Protein AF-0000000073198287 (afdb_homodimer)

Foldseek 3Di:
DDPPPPVPVPVPAQDWDDDPQETEGEDEDEPCCQACWDWDWDDAPVGIDIDTHDHNHDAQDKDKAAQRTHADPPDPTGHIYIYGYGYDDDPDDDPVRVVVVLVVCVVDDDDPDDDPPNPPPPPDDDDDDDDD/DPPPPPPPVPPDAQDWDDDPQETETEDEDEPCCQACWDWDWHDAPVGIDIDTHDHNHDAQDKDKAAQRTHADPPDPTGHIYIYGYGYDDDPDDDPVRVVVVLV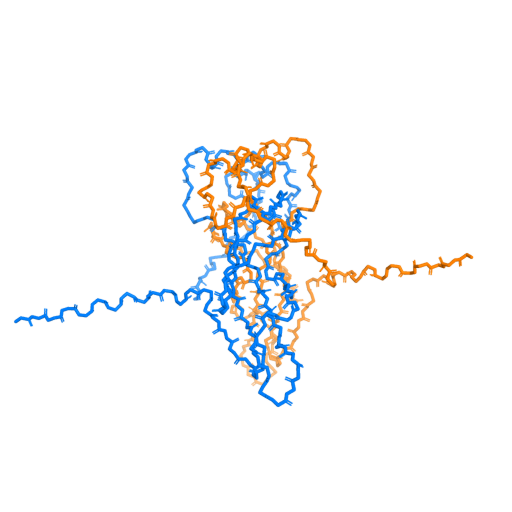VCVVDDDDPDDDPPNPPPPPDDDDDDDDD

Sequence (264 aa):
MTVVFITFKVAPSHRFRRERYDIYCDVEISVAQAILGGTVKVPGIEQDTYIQIPPGTDSHTRMRLTGKGIKKLDYAGHGDQYINIKVQVPKRLNEKQKALMLAWAELEPTLNGTVNEVKATVDGLFFSIVLLMTVVFITFKVAPSHRFRRERYDIYCDVEISVAQAILGGTVKVPGIEQDTYIQIPPGTDSHTRMRLTGKGIKKLDYAGHGDQYINIKVQVPKRLNEKQKALMLAWAELEPTLNGTVNEVKATVDGLFFSIVLL

Solvent-accessible surface area (backbone atoms only — not comparable to full-atom values): 15062 Å² total; per-residue (Å²): 136,80,81,77,76,74,74,70,78,63,72,81,67,53,55,77,41,78,54,91,37,28,30,32,32,45,43,66,38,37,59,43,28,25,44,56,3,26,34,32,60,39,85,47,88,88,52,72,42,47,38,53,39,56,52,26,43,44,54,64,40,74,46,74,41,81,55,54,27,38,73,46,88,90,45,93,55,42,20,32,24,38,36,34,33,35,46,48,47,58,72,76,71,54,73,68,54,45,52,48,43,54,56,47,43,73,70,39,79,75,52,59,60,35,37,51,95,44,83,53,82,67,86,69,74,80,42,85,63,74,82,125,135,81,78,75,77,74,76,69,79,69,77,77,72,68,52,72,44,78,55,93,38,29,32,33,34,52,41,65,39,36,59,42,28,24,44,56,3,27,34,33,60,38,84,46,90,89,52,71,42,47,38,54,40,57,53,27,43,45,55,65,40,73,45,70,41,84,55,54,28,38,74,45,87,90,48,92,53,41,21,32,25,38,36,34,33,35,45,47,46,59,72,76,72,54,73,68,54,46,52,48,42,52,56,47,43,73,70,40,78,74,54,58,59,37,36,52,96,45,84,54,82,67,85,68,75,80,42,85,64,77,84,128

Nearest PDB structures (foldseek):
  4j80-assembly2_D  TM=8.885E-01  e=4.915E-11  Thermus thermophilus HB8
  6jzb-assembly1_A  TM=9.173E-01  e=3.110E-10  Streptococcus pneumoniae
  3i38-assembly7_G  TM=9.225E-01  e=3.716E-09  Klebsiella pneumoniae subsp. pneumoniae MGH 78578
  3lz8-assembly1_A  TM=8.690E-01  e=1.082E-07  Klebsiella pneumoniae subsp. pneumoniae MGH 78578
  2q2g-assembly1_B  TM=7.486E-01  e=8.828E-07  Cryptosporidium parvum Iowa II

InterPro domains:
  IPR002939 Chaperone DnaJ, C-terminal [PF01556] (4-90)
  IPR008971 HSP40/DnaJ peptide-binding [SSF49493] (15-101)
  IPR051938 Apoptosis and cytoskeleton modulation protein [PTHR44145] (4-122)

Radius of gyration: 21.37 Å; Cα contacts (8 Å, |Δi|>4): 540; chains: 2; bounding box: 47×56×69 Å

Secondary structure (DSSP, 8-state):
-------------S--EEETTEEEEEEEEEHHHHHH-EEEEE--SSS-EEEEEPTTPPTTEEEEETT-SPBPSSSS-B--EEEEEEEEPPS---HHHHHHHHHHHHHS---SSEETTS--------B-----/-------------S-PEEETTEEEEEEEEEHHHHHH-EEEEE--SSS-EEEEEPTTPPTTEEEEETT-SPBPSSSS-B--EEEEEEEEPPS---HHHHHHHHHHHHHS---SEEETTS-----S--------

Structure (mmCIF, N/CA/C/O backbone):
data_AF-0000000073198287-model_v1
#
loop_
_entity.id
_entity.type
_entity.pdbx_description
1 polymer 'DnaJ homolog dnj-10 (inferred by orthology to a C. elegans protein)'
#
loop_
_atom_site.group_PDB
_atom_site.id
_atom_site.type_symbol
_atom_site.label_atom_id
_atom_site.label_alt_id
_atom_site.label_comp_id
_atom_site.label_asym_id
_atom_site.label_entity_id
_atom_site.label_seq_id
_atom_site.pdbx_PDB_ins_code
_atom_site.Cartn_x
_atom_site.Cartn_y
_atom_site.Cartn_z
_atom_site.occupancy
_atom_site.B_iso_or_equiv
_atom_site.auth_seq_id
_atom_site.auth_comp_id
_atom_site.auth_asym_id
_atom_site.auth_atom_id
_atom_site.pdbx_PDB_model_num
ATOM 1 N N . MET A 1 1 ? 12.492 -26.953 35.875 1 24.22 1 MET A N 1
ATOM 2 C CA . MET A 1 1 ? 12.555 -27.078 34.406 1 24.22 1 MET A CA 1
ATOM 3 C C . MET A 1 1 ? 11.602 -26.109 33.75 1 24.22 1 MET A C 1
ATOM 5 O O . MET A 1 1 ? 10.383 -26.281 33.812 1 24.22 1 MET A O 1
ATOM 9 N N . THR A 1 2 ? 11.789 -24.859 33.719 1 24.75 2 THR A N 1
ATOM 10 C CA . THR A 1 2 ? 10.93 -23.734 33.406 1 24.75 2 THR A CA 1
ATOM 11 C C . THR A 1 2 ? 10.742 -23.594 31.906 1 24.75 2 THR A C 1
ATOM 13 O O . THR A 1 2 ? 11.727 -23.547 31.156 1 24.75 2 THR A O 1
ATOM 16 N N . VAL A 1 3 ? 9.711 -24.344 31.406 1 27.31 3 VAL A N 1
ATOM 17 C CA . VAL A 1 3 ? 9.477 -24.312 29.969 1 27.31 3 VAL A CA 1
ATOM 18 C C . VAL A 1 3 ? 9.078 -22.891 29.547 1 27.31 3 VAL A C 1
ATOM 20 O O . VAL A 1 3 ? 8.172 -22.297 30.141 1 27.31 3 VAL A O 1
ATOM 23 N N . VAL A 1 4 ? 10.016 -22.062 29.25 1 26.48 4 VAL A N 1
ATOM 24 C CA . VAL A 1 4 ? 9.773 -20.703 28.781 1 26.48 4 VAL A CA 1
ATOM 25 C C . VAL A 1 4 ? 9.055 -20.734 27.438 1 26.48 4 VAL A C 1
ATOM 27 O O . VAL A 1 4 ? 9.539 -21.359 26.484 1 26.48 4 VAL A O 1
ATOM 30 N N . PHE A 1 5 ? 7.734 -20.703 27.422 1 26.98 5 PHE A N 1
ATOM 31 C CA . PHE A 1 5 ? 6.93 -20.703 26.203 1 26.98 5 PHE A CA 1
ATOM 32 C C . PHE A 1 5 ? 7.125 -19.391 25.438 1 26.98 5 PHE A C 1
ATOM 34 O O . PHE A 1 5 ? 7.066 -18.312 26.016 1 26.98 5 PHE A O 1
ATOM 41 N N . ILE A 1 6 ? 8.141 -19.25 24.734 1 25.78 6 ILE A N 1
ATOM 42 C CA . ILE A 1 6 ? 8.359 -18.047 23.953 1 25.78 6 ILE A CA 1
ATOM 43 C C . ILE A 1 6 ? 7.305 -17.922 22.859 1 25.78 6 ILE A C 1
ATOM 45 O O . ILE A 1 6 ? 7.113 -18.859 22.078 1 25.78 6 ILE A O 1
ATOM 49 N N . THR A 1 7 ? 6.164 -17.469 23.219 1 28.91 7 THR A N 1
ATOM 50 C CA . THR A 1 7 ? 5.098 -17.328 22.234 1 28.91 7 THR A CA 1
ATOM 51 C C . THR A 1 7 ? 5.516 -16.406 21.094 1 28.91 7 THR A C 1
ATOM 53 O O . THR A 1 7 ? 5.906 -15.258 21.344 1 28.91 7 THR A O 1
ATOM 56 N N . PHE A 1 8 ? 6.363 -16.828 20.25 1 27.7 8 PHE A N 1
ATOM 57 C CA . PHE A 1 8 ? 6.66 -15.93 19.141 1 27.7 8 PHE A CA 1
ATOM 58 C C . PHE A 1 8 ? 5.387 -15.523 18.422 1 27.7 8 PHE A C 1
ATOM 60 O O . PHE A 1 8 ? 4.5 -16.344 18.188 1 27.7 8 PHE A O 1
ATOM 67 N N . LYS A 1 9 ? 4.734 -14.484 18.891 1 33.56 9 LYS A N 1
ATOM 68 C CA . LYS A 1 9 ? 3.635 -13.984 18.062 1 33.56 9 LYS A CA 1
ATOM 69 C C . LYS A 1 9 ? 3.996 -14 16.594 1 33.56 9 LYS A C 1
ATOM 71 O O . LYS A 1 9 ? 4.914 -13.297 16.156 1 33.56 9 LYS A O 1
ATOM 76 N N . VAL A 1 10 ? 4.238 -15.125 16.109 1 32.47 10 VAL A N 1
ATOM 77 C CA . VAL A 1 10 ? 4.363 -15.273 14.664 1 32.47 10 VAL A CA 1
ATOM 78 C C . VAL A 1 10 ? 3.318 -14.406 13.961 1 32.47 10 VAL A C 1
ATOM 80 O O . VAL A 1 10 ? 2.16 -14.352 14.383 1 32.47 10 VAL A O 1
ATOM 83 N N . ALA A 1 11 ? 3.641 -13.203 13.57 1 36.41 11 ALA A N 1
ATOM 84 C CA . ALA A 1 11 ? 2.729 -12.461 12.703 1 36.41 11 ALA A CA 1
ATOM 85 C C . ALA A 1 11 ? 1.888 -13.406 11.852 1 36.41 11 ALA A C 1
ATOM 87 O O . ALA A 1 11 ? 2.416 -14.344 11.242 1 36.41 11 ALA A O 1
ATOM 88 N N . PRO A 1 12 ? 0.744 -13.773 12.117 1 38.62 12 PRO A N 1
ATOM 89 C CA . PRO A 1 12 ? -0.067 -14.633 11.258 1 38.62 12 PRO A CA 1
ATOM 90 C C . PRO A 1 12 ? 0.207 -14.414 9.766 1 38.62 12 PRO A C 1
ATOM 92 O O . PRO A 1 12 ? 0.229 -13.266 9.305 1 38.62 12 PRO A O 1
ATOM 95 N N . SER A 1 13 ? 1.104 -15.008 9 1 44.09 13 SER A N 1
ATOM 96 C CA . SER A 1 13 ? 1.309 -15.219 7.57 1 44.09 13 SER A CA 1
ATOM 97 C C . SER A 1 13 ? 0.048 -14.898 6.777 1 44.09 13 SER A C 1
ATOM 99 O O . SER A 1 13 ? -1.031 -14.742 7.352 1 44.09 13 SER A O 1
ATOM 101 N N . HIS A 1 14 ? 0.05 -14.812 5.41 1 51.06 14 HIS A N 1
ATOM 102 C CA . HIS A 1 14 ? -0.958 -14.695 4.363 1 51.06 14 HIS A CA 1
ATOM 103 C C . HIS A 1 14 ? -2.078 -15.711 4.562 1 51.06 14 HIS A C 1
ATOM 105 O O . HIS A 1 14 ? -2.164 -16.703 3.83 1 51.06 14 HIS A O 1
ATOM 111 N N . ARG A 1 15 ? -2.559 -16.188 5.684 1 60.94 15 ARG A N 1
ATOM 112 C CA . ARG A 1 15 ? -3.252 -17.438 5.953 1 60.94 15 ARG A CA 1
ATOM 113 C C . ARG A 1 15 ? -4.586 -17.5 5.215 1 60.94 15 ARG A C 1
ATOM 115 O O . ARG A 1 15 ? -5.105 -16.469 4.777 1 60.94 15 ARG A O 1
ATOM 122 N N . PHE A 1 16 ? -4.988 -18.5 4.684 1 79.88 16 PHE A N 1
ATOM 123 C CA . PHE A 1 16 ? -6.234 -18.719 3.951 1 79.88 16 PHE A CA 1
ATOM 124 C C . PHE A 1 16 ? -7.438 -18.438 4.844 1 79.88 16 PHE A C 1
ATOM 126 O O . PHE A 1 16 ? -7.449 -18.812 6.016 1 79.88 16 PHE A O 1
ATOM 133 N N . ARG A 1 17 ? -8.172 -17.453 4.484 1 88.44 17 ARG A N 1
ATOM 134 C CA . ARG A 1 17 ? -9.508 -17.312 5.047 1 88.44 17 ARG A CA 1
ATOM 135 C C . ARG A 1 17 ? -10.562 -17.922 4.125 1 88.44 17 ARG A C 1
ATOM 137 O O . ARG A 1 17 ? -10.633 -17.562 2.945 1 88.44 17 ARG A O 1
ATOM 144 N N . ARG A 1 18 ? -11.344 -18.891 4.777 1 87.38 18 ARG A N 1
ATOM 145 C CA . ARG A 1 18 ? -12.344 -19.578 3.961 1 87.38 18 ARG A CA 1
ATOM 146 C C . ARG A 1 18 ? -13.727 -18.969 4.18 1 87.38 18 ARG A C 1
ATOM 148 O O . ARG A 1 18 ? -14.148 -18.766 5.32 1 87.38 18 ARG A O 1
ATOM 155 N N . GLU A 1 19 ? -14.32 -18.609 3.145 1 91.5 19 GLU A N 1
ATOM 156 C CA . GLU A 1 19 ? -15.734 -18.234 3.125 1 91.5 19 GLU A CA 1
ATOM 157 C C . GLU A 1 19 ? -16.516 -19.078 2.137 1 91.5 19 GLU A C 1
ATOM 159 O O . GLU A 1 19 ? -16.531 -18.797 0.937 1 91.5 19 GLU A O 1
ATOM 164 N N . ARG A 1 20 ? -17.328 -20.031 2.668 1 90.31 20 ARG A N 1
ATOM 165 C CA . ARG A 1 20 ? -18.016 -21.016 1.829 1 90.31 20 ARG A CA 1
ATOM 166 C C . ARG A 1 20 ? -17.031 -21.766 0.946 1 90.31 20 ARG A C 1
ATOM 168 O O . ARG A 1 20 ? -16.172 -22.5 1.449 1 90.31 20 ARG A O 1
ATOM 175 N N . TYR A 1 21 ? -17.156 -21.469 -0.354 1 89.5 21 TYR A N 1
ATOM 176 C CA . TYR A 1 21 ? -16.281 -22.188 -1.275 1 89.5 21 TYR A CA 1
ATOM 177 C C . TYR A 1 21 ? -15.141 -21.312 -1.745 1 89.5 21 TYR A C 1
ATOM 179 O O . TYR A 1 21 ? -14.25 -21.766 -2.469 1 89.5 21 TYR A O 1
ATOM 187 N N . ASP A 1 22 ? -15.109 -20.062 -1.253 1 91.38 22 ASP A N 1
ATOM 188 C CA . ASP A 1 22 ? -14.062 -19.125 -1.651 1 91.38 22 ASP A CA 1
ATOM 189 C C . ASP A 1 22 ? -12.969 -19.031 -0.584 1 91.38 22 ASP A C 1
ATOM 191 O O . ASP A 1 22 ? -13.234 -19.25 0.598 1 91.38 22 ASP A O 1
ATOM 195 N N . ILE A 1 23 ? -11.781 -18.797 -1.077 1 91.25 23 ILE A N 1
ATOM 196 C CA . ILE A 1 23 ? -10.664 -18.625 -0.153 1 91.25 23 ILE A CA 1
ATOM 197 C C . ILE A 1 23 ? -10.023 -17.25 -0.368 1 91.25 23 ILE A C 1
ATOM 199 O O . ILE A 1 23 ? -9.938 -16.766 -1.501 1 91.25 23 ILE A O 1
ATOM 203 N N . TYR A 1 24 ? -9.648 -16.656 0.749 1 92.19 24 TYR A N 1
ATOM 204 C CA . TYR A 1 24 ? -8.992 -15.359 0.758 1 92.19 24 TYR A CA 1
ATOM 205 C C . TYR A 1 24 ? -7.586 -15.461 1.346 1 92.19 24 TYR A C 1
ATOM 207 O O . TYR A 1 24 ? -7.367 -16.172 2.33 1 92.19 24 TYR A O 1
ATOM 215 N N . CYS A 1 25 ? -6.641 -14.805 0.715 1 90.88 25 CYS A N 1
ATOM 216 C CA . CYS A 1 25 ? -5.277 -14.805 1.238 1 90.88 25 CYS A CA 1
ATOM 217 C C . CYS A 1 25 ? -4.586 -13.477 0.971 1 90.88 25 CYS A C 1
ATOM 219 O O . CYS A 1 25 ? -4.965 -12.75 0.052 1 90.88 25 CYS A O 1
ATOM 221 N N . ASP A 1 26 ? -3.637 -13.18 1.821 1 90.69 26 ASP A N 1
ATOM 222 C CA . ASP A 1 26 ? -2.771 -12.023 1.641 1 90.69 26 ASP A CA 1
ATOM 223 C C . ASP A 1 26 ? -1.394 -12.438 1.128 1 90.69 26 ASP A C 1
ATOM 225 O O . ASP A 1 26 ? -0.801 -13.391 1.63 1 90.69 26 ASP A O 1
ATOM 229 N N . VAL A 1 27 ? -1.008 -11.766 0.102 1 89 27 VAL A N 1
ATOM 230 C CA . VAL A 1 27 ? 0.311 -12.047 -0.459 1 89 27 VAL A CA 1
ATOM 231 C C . VAL A 1 2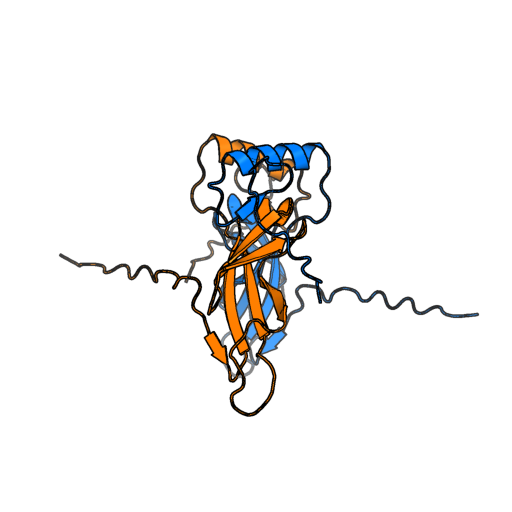7 ? 1.15 -10.766 -0.459 1 89 27 VAL A C 1
ATOM 233 O O . VAL A 1 27 ? 0.681 -9.711 -0.878 1 89 27 VAL A O 1
ATOM 236 N N . GLU A 1 28 ? 2.369 -10.93 -0.066 1 90.62 28 GLU A N 1
ATOM 237 C CA . GLU A 1 28 ? 3.254 -9.766 0.004 1 90.62 28 GLU A CA 1
ATOM 238 C C . GLU A 1 28 ? 4.18 -9.703 -1.207 1 90.62 28 GLU A C 1
ATOM 240 O O . GLU A 1 28 ? 4.688 -10.734 -1.661 1 90.62 28 GLU A O 1
ATOM 245 N N . ILE A 1 29 ? 4.316 -8.547 -1.673 1 89.5 29 ILE A N 1
ATOM 246 C CA . ILE A 1 29 ? 5.277 -8.312 -2.748 1 89.5 29 ILE A CA 1
ATOM 247 C C . ILE A 1 29 ? 6.238 -7.195 -2.35 1 89.5 29 ILE A C 1
ATOM 249 O O . ILE A 1 29 ? 5.961 -6.43 -1.427 1 89.5 29 ILE A O 1
ATOM 253 N N . SER A 1 30 ? 7.383 -7.184 -3.076 1 90.12 30 SER A N 1
ATOM 254 C CA . SER A 1 30 ? 8.367 -6.137 -2.818 1 90.12 30 SER A CA 1
ATOM 255 C C . SER A 1 30 ? 8.008 -4.848 -3.549 1 90.12 30 SER A C 1
ATOM 257 O O . SER A 1 30 ? 7.152 -4.852 -4.438 1 90.12 30 SER A O 1
ATOM 259 N N . VAL A 1 31 ? 8.672 -3.725 -3.135 1 91.69 31 VAL A N 1
ATOM 260 C CA . VAL A 1 31 ? 8.477 -2.43 -3.775 1 91.69 31 VAL A CA 1
ATOM 261 C C . VAL A 1 31 ? 8.875 -2.512 -5.246 1 91.69 31 VAL A C 1
ATOM 263 O O . VAL A 1 31 ? 8.18 -1.981 -6.117 1 91.69 31 VAL A O 1
ATOM 266 N N . ALA A 1 32 ? 9.898 -3.225 -5.484 1 89.88 32 ALA A N 1
ATOM 267 C CA . ALA A 1 32 ? 10.367 -3.367 -6.859 1 89.88 32 ALA A CA 1
ATOM 268 C C . ALA A 1 32 ? 9.344 -4.105 -7.719 1 89.88 32 ALA A C 1
ATOM 270 O O . ALA A 1 32 ? 9.086 -3.715 -8.859 1 89.88 32 ALA A O 1
ATOM 271 N N . GLN A 1 33 ? 8.797 -5.191 -7.164 1 88.81 33 GLN A N 1
ATOM 272 C CA . GLN A 1 33 ? 7.789 -5.957 -7.887 1 88.81 33 GLN A CA 1
ATOM 273 C C . GLN A 1 33 ? 6.562 -5.102 -8.195 1 88.81 33 GLN A C 1
ATOM 275 O O . GLN A 1 33 ? 5.988 -5.199 -9.281 1 88.81 33 GLN A O 1
ATOM 280 N N . ALA A 1 34 ? 6.195 -4.262 -7.254 1 92.88 34 ALA A N 1
ATOM 281 C CA . ALA A 1 34 ? 5.027 -3.404 -7.426 1 92.88 34 ALA A CA 1
ATOM 282 C C . ALA A 1 34 ? 5.254 -2.387 -8.539 1 92.88 34 ALA A C 1
ATOM 284 O O . ALA A 1 34 ? 4.352 -2.123 -9.344 1 92.88 34 ALA A O 1
ATOM 285 N N . ILE A 1 35 ? 6.441 -1.851 -8.609 1 91.12 35 ILE A N 1
ATOM 286 C CA . ILE A 1 35 ? 6.738 -0.756 -9.523 1 91.12 35 ILE A CA 1
ATOM 287 C C . ILE A 1 35 ? 7.059 -1.315 -10.906 1 91.12 35 ILE A C 1
ATOM 289 O O . ILE A 1 35 ? 6.527 -0.838 -11.914 1 91.12 35 ILE A O 1
ATOM 293 N N . LEU A 1 36 ? 7.863 -2.34 -10.945 1 89.38 36 LEU A N 1
ATOM 294 C CA . LEU A 1 36 ? 8.359 -2.857 -12.219 1 89.38 36 LEU A CA 1
ATOM 295 C C . LEU A 1 36 ? 7.488 -4.004 -12.719 1 89.38 36 LEU A C 1
ATOM 297 O O . LEU A 1 36 ? 7.539 -4.359 -13.898 1 89.38 36 LEU A O 1
ATOM 301 N N . GLY A 1 37 ? 6.762 -4.566 -11.781 1 88.88 37 GLY A N 1
ATOM 302 C CA . GLY A 1 37 ? 6.051 -5.789 -12.133 1 88.88 37 GLY A CA 1
ATOM 303 C C . GLY A 1 37 ? 6.887 -7.039 -11.945 1 88.88 37 GLY A C 1
ATOM 304 O O . GLY A 1 37 ? 8.055 -6.957 -11.562 1 88.88 37 GLY A O 1
ATOM 305 N N . GLY A 1 38 ? 6.148 -8.148 -12.141 1 87.5 38 GLY A N 1
ATOM 306 C CA . GLY A 1 38 ? 6.797 -9.438 -11.977 1 87.5 38 GLY A CA 1
ATOM 307 C C . GLY A 1 38 ? 5.824 -10.562 -11.688 1 87.5 38 GLY A C 1
ATOM 308 O O . GLY A 1 38 ? 4.699 -10.562 -12.188 1 87.5 38 GLY A O 1
ATOM 309 N N . THR A 1 39 ? 6.43 -11.516 -11.055 1 85.06 39 THR A N 1
ATOM 310 C CA . THR A 1 39 ? 5.59 -12.641 -10.656 1 85.06 39 THR A CA 1
ATOM 311 C C . THR A 1 39 ? 5.648 -12.844 -9.141 1 85.06 39 THR A C 1
ATOM 313 O O . THR A 1 39 ? 6.594 -12.398 -8.484 1 85.06 39 THR A O 1
ATOM 316 N N . VAL A 1 40 ? 4.559 -13.391 -8.664 1 85.75 40 VAL A N 1
ATOM 317 C CA . VAL A 1 40 ? 4.527 -13.703 -7.238 1 85.75 40 VAL A CA 1
ATOM 318 C C . VAL A 1 40 ? 3.9 -15.078 -7.023 1 85.75 40 VAL A C 1
ATOM 320 O O . VAL A 1 40 ? 2.977 -15.461 -7.742 1 85.75 40 VAL A O 1
ATOM 323 N N . LYS A 1 41 ? 4.48 -15.656 -6.094 1 84.31 41 LYS A N 1
ATOM 324 C CA . LYS A 1 41 ? 3.963 -16.969 -5.734 1 84.31 41 LYS A CA 1
ATOM 325 C C . LYS A 1 41 ? 2.809 -16.859 -4.742 1 84.31 41 LYS A C 1
ATOM 327 O O . LYS A 1 41 ? 2.957 -16.25 -3.678 1 84.31 41 LYS A O 1
ATOM 332 N N . VAL A 1 42 ? 1.692 -17.406 -5.09 1 84.75 42 VAL A N 1
ATOM 333 C CA . VAL A 1 42 ? 0.511 -17.391 -4.23 1 84.75 42 VAL A CA 1
ATOM 334 C C . VAL A 1 42 ? 0.214 -18.797 -3.717 1 84.75 42 VAL A C 1
ATOM 336 O O . VAL A 1 42 ? 0.009 -19.719 -4.508 1 84.75 42 VAL A O 1
ATOM 339 N N . PRO A 1 43 ? 0.149 -18.828 -2.432 1 84.56 43 PRO A N 1
ATOM 340 C CA . PRO A 1 43 ? -0.177 -20.141 -1.886 1 84.56 43 PRO A CA 1
ATOM 341 C C . PRO A 1 43 ? -1.637 -20.531 -2.109 1 84.56 43 PRO A C 1
ATOM 343 O O . PRO A 1 43 ? -2.529 -19.703 -1.968 1 84.56 43 PRO A O 1
ATOM 346 N N . GLY A 1 44 ? -1.781 -21.719 -2.627 1 82.94 44 GLY A N 1
ATOM 347 C CA . GLY A 1 44 ? -3.121 -22.25 -2.785 1 82.94 44 GLY A CA 1
ATOM 348 C C . GLY A 1 44 ? -3.375 -23.484 -1.927 1 82.94 44 GLY A C 1
ATOM 349 O O . GLY A 1 44 ? -2.502 -23.906 -1.167 1 82.94 44 GLY A O 1
ATOM 350 N N . ILE A 1 45 ? -4.625 -23.953 -1.902 1 78.44 45 ILE A N 1
ATOM 351 C CA . ILE A 1 45 ? -5.02 -25.109 -1.103 1 78.44 45 ILE A CA 1
ATOM 352 C C . ILE A 1 45 ? -4.27 -26.344 -1.581 1 78.44 45 ILE A C 1
ATOM 354 O O . ILE A 1 45 ? -3.721 -27.094 -0.771 1 78.44 45 ILE A O 1
ATOM 358 N N . GLU A 1 46 ? -4.262 -26.5 -2.879 1 76.94 46 GLU A N 1
ATOM 359 C CA . GLU A 1 46 ? -3.619 -27.688 -3.428 1 76.94 46 GLU A CA 1
ATOM 360 C C . GLU A 1 46 ? -2.176 -27.406 -3.828 1 76.94 46 GLU A C 1
ATOM 362 O O . GLU A 1 46 ? -1.275 -28.188 -3.527 1 76.94 46 GLU A O 1
ATOM 367 N N . GLN A 1 47 ? -1.962 -26.344 -4.559 1 80.62 47 GLN A N 1
ATOM 368 C CA . GLN A 1 47 ? -0.635 -26 -5.062 1 80.62 47 GLN A CA 1
ATOM 369 C C . GLN A 1 47 ? -0.446 -24.484 -5.129 1 80.62 47 GLN A C 1
ATOM 371 O O . GLN A 1 47 ? -1.421 -23.734 -5.188 1 80.62 47 GLN A O 1
ATOM 376 N N . ASP A 1 48 ? 0.791 -24.172 -5.047 1 81.5 48 ASP A N 1
ATOM 377 C CA . ASP A 1 48 ? 1.121 -22.766 -5.246 1 81.5 48 ASP A CA 1
ATOM 378 C C . ASP A 1 48 ? 0.899 -22.344 -6.699 1 81.5 48 ASP A C 1
ATOM 380 O O . ASP A 1 48 ? 1.015 -23.172 -7.609 1 81.5 48 ASP A O 1
ATOM 384 N N . THR A 1 49 ? 0.473 -21.234 -6.824 1 81.69 49 THR A N 1
ATOM 385 C CA . THR A 1 49 ? 0.27 -20.688 -8.164 1 81.69 49 THR A CA 1
ATOM 386 C C . THR A 1 49 ? 1.052 -19.391 -8.344 1 81.69 49 THR A C 1
ATOM 388 O O . THR A 1 49 ? 1.094 -18.547 -7.438 1 81.69 49 THR A O 1
ATOM 391 N N . TYR A 1 50 ? 1.703 -19.234 -9.516 1 81.5 50 TYR A N 1
ATOM 392 C CA . TYR A 1 50 ? 2.412 -18 -9.836 1 81.5 50 TYR A CA 1
ATOM 393 C C . TYR A 1 50 ? 1.534 -17.062 -10.656 1 81.5 50 TYR A C 1
ATOM 395 O O . TYR A 1 50 ? 0.964 -17.469 -11.672 1 81.5 50 TYR A O 1
ATOM 403 N N . ILE A 1 51 ? 1.431 -15.891 -10.109 1 83.31 51 ILE A N 1
ATOM 404 C CA . ILE A 1 51 ? 0.626 -14.93 -10.852 1 83.31 51 ILE A CA 1
ATOM 405 C C . ILE A 1 51 ? 1.497 -13.75 -11.281 1 83.31 51 ILE A C 1
ATOM 407 O O . ILE A 1 51 ? 2.506 -13.445 -10.641 1 83.31 51 ILE A O 1
ATOM 411 N N . GLN A 1 52 ? 1.022 -13.125 -12.359 1 86.38 52 GLN A N 1
ATOM 412 C CA . GLN A 1 52 ? 1.728 -11.953 -12.875 1 86.38 52 GLN A CA 1
ATOM 413 C C . GLN A 1 52 ? 1.225 -10.672 -12.227 1 86.38 52 GLN A C 1
ATOM 415 O O . GLN A 1 52 ? 0.016 -10.445 -12.133 1 86.38 52 GLN A O 1
ATOM 420 N N . ILE A 1 53 ? 2.197 -9.93 -11.789 1 86.5 53 ILE A N 1
ATOM 421 C CA . ILE A 1 53 ? 1.894 -8.625 -11.219 1 86.5 53 ILE A CA 1
ATOM 422 C C . ILE A 1 53 ? 2.213 -7.531 -12.242 1 86.5 53 ILE A C 1
ATOM 424 O 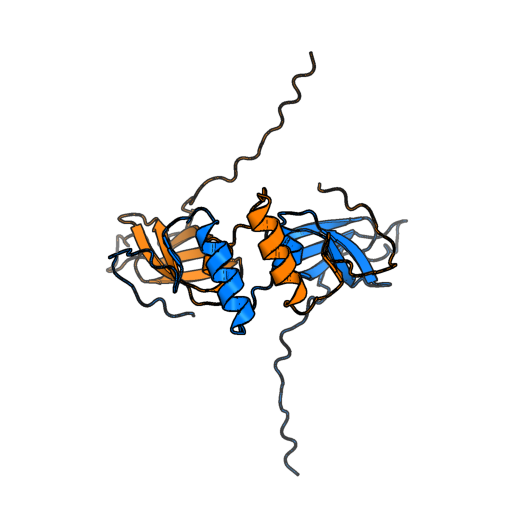O . ILE A 1 53 ? 3.363 -7.387 -12.664 1 86.5 53 ILE A O 1
ATOM 428 N N . PRO A 1 54 ? 1.224 -6.801 -12.617 1 89 54 PRO A N 1
ATOM 429 C CA . PRO A 1 54 ? 1.49 -5.691 -13.531 1 89 54 PRO A CA 1
ATOM 430 C C . PRO A 1 54 ? 2.305 -4.574 -12.883 1 89 54 PRO A C 1
ATOM 432 O O . PRO A 1 54 ? 2.209 -4.359 -11.672 1 89 54 PRO A O 1
ATOM 435 N N . PRO A 1 55 ? 3.102 -3.961 -13.75 1 89.75 55 PRO A N 1
ATOM 436 C CA . PRO A 1 55 ? 3.795 -2.789 -13.203 1 89.75 55 PRO A CA 1
ATOM 437 C C . PRO A 1 55 ? 2.834 -1.713 -12.711 1 89.75 55 PRO A C 1
ATOM 439 O O . PRO A 1 55 ? 1.779 -1.496 -13.312 1 89.75 55 PRO A O 1
ATOM 442 N N . GLY A 1 56 ? 3.178 -1.156 -11.602 1 91.62 56 GLY A N 1
ATOM 443 C CA . GLY A 1 56 ? 2.352 -0.092 -11.055 1 91.62 56 GLY A CA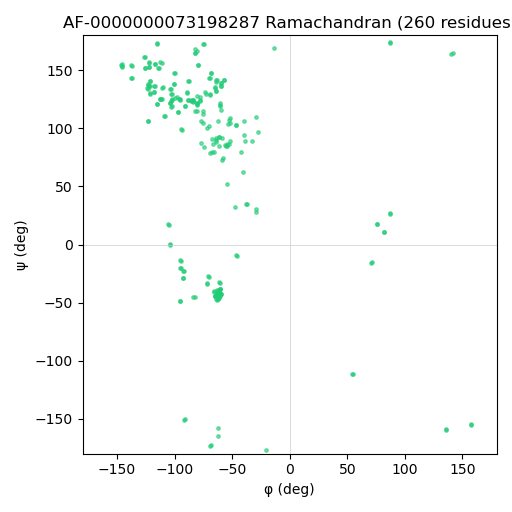 1
ATOM 444 C C . GLY A 1 56 ? 1.217 -0.603 -10.188 1 91.62 56 GLY A C 1
ATOM 445 O O . GLY A 1 56 ? 0.144 0.002 -10.141 1 91.62 56 GLY A O 1
ATOM 446 N N . THR A 1 57 ? 1.402 -1.738 -9.609 1 91 57 THR A N 1
ATOM 447 C CA . THR A 1 57 ? 0.385 -2.328 -8.75 1 91 57 THR A CA 1
ATOM 448 C C . THR A 1 57 ? 0.392 -1.665 -7.375 1 91 57 THR A C 1
ATOM 450 O O . THR A 1 57 ? 1.426 -1.626 -6.703 1 91 57 THR A O 1
ATOM 453 N N . ASP A 1 58 ? -0.743 -1.159 -6.992 1 91.94 58 ASP A N 1
ATOM 454 C CA . ASP A 1 58 ? -0.877 -0.539 -5.68 1 91.94 58 ASP A CA 1
ATOM 455 C C . ASP A 1 58 ? -1.058 -1.593 -4.59 1 91.94 58 ASP A C 1
ATOM 457 O O . ASP A 1 58 ? -1.479 -2.717 -4.867 1 91.94 58 ASP A O 1
ATOM 461 N N . SER A 1 59 ? -0.644 -1.154 -3.373 1 92.38 59 SER A N 1
ATOM 462 C CA . SER A 1 59 ? -0.889 -2.051 -2.248 1 92.38 59 SER A CA 1
ATOM 463 C C . SER A 1 59 ? -2.383 -2.26 -2.021 1 92.38 59 SER A C 1
ATOM 465 O O . SER A 1 59 ? -3.178 -1.335 -2.203 1 92.38 59 SER A O 1
ATOM 467 N N . HIS A 1 60 ? -2.771 -3.486 -1.678 1 91.38 60 HIS A N 1
ATOM 468 C CA . HIS A 1 60 ? -4.125 -3.916 -1.351 1 91.38 60 HIS A CA 1
ATOM 469 C C . HIS A 1 60 ? -4.98 -4.055 -2.607 1 91.38 60 HIS A C 1
ATOM 471 O O . HIS A 1 60 ? -6.207 -3.953 -2.545 1 91.38 60 HIS A O 1
ATOM 477 N N . THR A 1 61 ? -4.246 -4.133 -3.689 1 89 61 THR A N 1
ATOM 478 C CA . THR A 1 61 ? -4.93 -4.539 -4.91 1 89 61 THR A CA 1
ATOM 479 C C . THR A 1 61 ? -5.445 -5.973 -4.793 1 89 61 THR A C 1
ATOM 481 O O . THR A 1 61 ? -4.746 -6.848 -4.285 1 89 61 THR A O 1
ATOM 484 N N . ARG A 1 62 ? -6.656 -6.145 -5.215 1 90.31 62 ARG A N 1
ATOM 485 C CA . ARG A 1 62 ? -7.27 -7.465 -5.094 1 90.31 62 ARG A CA 1
ATOM 486 C C . ARG A 1 62 ? -7.285 -8.188 -6.438 1 90.31 62 ARG A C 1
ATOM 488 O O . ARG A 1 62 ? -7.602 -7.586 -7.465 1 90.31 62 ARG A O 1
ATOM 495 N N . MET A 1 63 ? -6.91 -9.375 -6.379 1 89.25 63 MET A N 1
ATOM 496 C CA . MET A 1 63 ? -6.914 -10.227 -7.562 1 89.25 63 MET A CA 1
ATOM 497 C C . MET A 1 63 ? -7.699 -11.516 -7.305 1 89.25 63 MET A C 1
ATOM 499 O O . MET A 1 63 ? -7.781 -11.977 -6.164 1 89.25 63 MET A O 1
ATOM 503 N N . ARG A 1 64 ? -8.227 -12.016 -8.344 1 90.06 64 ARG A N 1
ATOM 504 C CA . ARG A 1 64 ? -9.031 -13.219 -8.211 1 90.06 64 ARG A CA 1
ATOM 505 C C . ARG A 1 64 ? -8.508 -14.336 -9.102 1 90.06 64 ARG A C 1
ATOM 507 O O . ARG A 1 64 ? -8.203 -14.109 -10.281 1 90.06 64 ARG A O 1
ATOM 514 N N . LEU A 1 65 ? -8.406 -15.539 -8.531 1 86.56 65 LEU A N 1
ATOM 515 C CA . LEU A 1 65 ? -8.117 -16.766 -9.281 1 86.56 65 LEU A CA 1
ATOM 516 C C . LEU A 1 65 ? -9.352 -17.656 -9.352 1 86.56 65 LEU A C 1
ATOM 518 O O . LEU A 1 65 ? -9.734 -18.281 -8.359 1 86.56 65 LEU A O 1
ATOM 522 N N . THR A 1 66 ? -9.828 -17.703 -10.523 1 88.19 66 THR A N 1
ATOM 523 C CA . THR A 1 66 ? -11.078 -18.438 -10.734 1 88.19 66 THR A CA 1
ATOM 524 C C . THR A 1 66 ? -10.875 -19.938 -10.555 1 88.19 66 THR A C 1
ATOM 526 O O . THR A 1 66 ? -9.922 -20.5 -11.094 1 88.19 66 THR A O 1
ATOM 529 N N . GLY A 1 67 ? -11.664 -20.547 -9.781 1 85.5 67 GLY A N 1
ATOM 530 C CA . GLY A 1 67 ? -11.68 -22 -9.648 1 85.5 67 GLY A CA 1
ATOM 531 C C . GLY A 1 67 ? -10.609 -22.516 -8.719 1 85.5 67 GLY A C 1
ATOM 532 O O . GLY A 1 67 ? -10.359 -23.734 -8.672 1 85.5 67 GLY A O 1
ATOM 533 N N . LYS A 1 68 ? -9.992 -21.703 -8.039 1 86.31 68 LYS A N 1
ATOM 534 C CA . LYS A 1 68 ? -8.883 -22.125 -7.199 1 86.31 68 LYS A CA 1
ATOM 535 C C . LYS A 1 68 ? -9.289 -22.141 -5.727 1 86.31 68 LYS A C 1
ATOM 537 O O . LYS A 1 68 ? -8.43 -22.188 -4.844 1 86.31 68 LYS A O 1
ATOM 542 N N . GLY A 1 69 ? -10.547 -22.125 -5.543 1 87.31 69 GLY A N 1
ATOM 543 C CA . GLY A 1 69 ? -11.094 -22.266 -4.203 1 87.31 69 GLY A CA 1
ATOM 544 C C . GLY A 1 69 ? -11.398 -23.703 -3.83 1 87.31 69 GLY A C 1
ATOM 545 O O . GLY A 1 69 ? -10.688 -24.625 -4.25 1 87.31 69 GLY A O 1
ATOM 546 N N . ILE A 1 70 ? -12.375 -23.906 -2.975 1 88.06 70 ILE A N 1
ATOM 547 C CA . ILE A 1 70 ? -12.727 -25.203 -2.426 1 88.06 70 ILE A CA 1
ATOM 548 C C . ILE A 1 70 ? -13.719 -25.906 -3.352 1 88.06 70 ILE A C 1
ATOM 550 O O . ILE A 1 70 ? -14.641 -25.281 -3.875 1 88.06 70 ILE A O 1
ATOM 554 N N . LYS A 1 71 ? -13.469 -27.188 -3.451 1 86.75 71 LYS A N 1
ATOM 555 C CA . LYS A 1 71 ? -14.375 -28 -4.262 1 86.75 71 LYS A CA 1
ATOM 556 C C . LYS A 1 71 ? -15.781 -28.031 -3.662 1 86.75 71 LYS A C 1
ATOM 558 O O . LYS A 1 71 ? -15.945 -28.188 -2.451 1 86.75 71 LYS A O 1
ATOM 563 N N . LYS A 1 72 ? -16.703 -27.766 -4.641 1 84.12 72 LYS A N 1
ATOM 564 C CA . LYS A 1 72 ? -18.109 -27.828 -4.203 1 84.12 72 LYS A CA 1
ATOM 565 C C . LYS A 1 72 ? -18.578 -29.266 -4.105 1 84.12 72 LYS A C 1
ATOM 567 O O . LYS A 1 72 ? -18.219 -30.109 -4.93 1 84.12 72 LYS A O 1
ATOM 572 N N . LEU A 1 73 ? -19.109 -29.672 -3.031 1 77.62 73 LEU A N 1
ATOM 573 C CA . LEU A 1 73 ? -19.562 -31.047 -2.795 1 77.62 73 LEU A CA 1
ATOM 574 C C . LEU A 1 73 ? -20.688 -31.422 -3.75 1 77.62 73 LEU A C 1
ATOM 576 O O . LEU A 1 73 ? -20.672 -32.5 -4.328 1 77.62 73 LEU A O 1
ATOM 580 N N . ASP A 1 74 ? -21.672 -30.531 -3.867 1 75.88 74 ASP A N 1
ATOM 581 C CA . ASP A 1 74 ? -22.906 -30.953 -4.543 1 75.88 74 ASP A CA 1
ATOM 582 C C . ASP A 1 74 ? -22.875 -30.562 -6.02 1 75.88 74 ASP A C 1
ATOM 584 O O . ASP A 1 74 ? -23.797 -30.891 -6.773 1 75.88 74 ASP A O 1
ATOM 588 N N . TYR A 1 75 ? -22.031 -29.781 -6.395 1 69 75 TYR A N 1
ATOM 589 C CA . TYR A 1 75 ? -22.016 -29.328 -7.781 1 69 75 TYR A CA 1
ATOM 590 C C . TYR A 1 75 ? -20.594 -29.297 -8.328 1 69 75 TYR A C 1
ATOM 592 O O . TYR A 1 75 ? -19.641 -29.406 -7.57 1 69 75 TYR A O 1
ATOM 600 N N . ALA A 1 76 ? -20.594 -29.438 -9.664 1 77.88 76 ALA A N 1
ATOM 601 C CA . ALA A 1 76 ? -19.328 -29.328 -10.391 1 77.88 76 ALA A CA 1
ATOM 602 C C . ALA A 1 76 ? -18.719 -27.953 -10.188 1 77.88 76 ALA A C 1
ATOM 604 O O . ALA A 1 76 ? -19.422 -26.938 -10.195 1 77.88 76 ALA A O 1
ATOM 605 N N . GLY A 1 77 ? -17.594 -27.938 -9.664 1 81.88 77 GLY A N 1
ATOM 606 C CA . GLY A 1 77 ? -16.891 -26.672 -9.703 1 81.88 77 GLY A CA 1
ATOM 607 C C . GLY A 1 77 ? -16.141 -26.359 -8.422 1 81.88 77 GLY A C 1
ATOM 608 O O . GLY A 1 77 ? -16.203 -27.125 -7.457 1 81.88 77 GLY A O 1
ATOM 609 N N . HIS A 1 78 ? -15.359 -25.547 -8.453 1 87.44 78 HIS A N 1
ATOM 610 C CA . HIS A 1 78 ? -14.578 -25.016 -7.336 1 87.44 78 HIS A CA 1
ATOM 611 C C . HIS A 1 78 ? -14.945 -23.562 -7.043 1 87.44 78 HIS A C 1
ATOM 613 O O . HIS A 1 78 ? -15.5 -22.875 -7.898 1 87.44 78 HIS A O 1
ATOM 619 N N . GLY A 1 79 ? -14.789 -23.125 -5.762 1 89.75 79 GLY A N 1
ATOM 620 C CA . GLY A 1 79 ? -14.82 -21.688 -5.5 1 89.75 79 GLY A CA 1
ATOM 621 C C . GLY A 1 79 ? -13.617 -20.953 -6.059 1 89.75 79 GLY A C 1
ATOM 622 O O . GLY A 1 79 ? -12.844 -21.516 -6.836 1 89.75 79 GLY A O 1
ATOM 623 N N . ASP A 1 80 ? -13.555 -19.672 -5.703 1 91.06 80 ASP A N 1
ATOM 624 C CA . ASP A 1 80 ? -12.461 -18.844 -6.207 1 91.06 80 ASP A CA 1
ATOM 625 C C . ASP A 1 80 ? -11.5 -18.453 -5.082 1 91.06 80 ASP A C 1
ATOM 627 O O . ASP A 1 80 ? -11.836 -18.594 -3.902 1 91.06 80 ASP A O 1
ATOM 631 N N . GLN A 1 81 ? -10.359 -18.172 -5.48 1 88.75 81 GLN A N 1
ATOM 632 C CA . GLN A 1 81 ? -9.375 -17.609 -4.555 1 88.75 81 GLN A CA 1
ATOM 633 C C . GLN A 1 81 ? -9.188 -16.125 -4.77 1 88.75 81 GLN A C 1
ATOM 635 O O . GLN A 1 81 ? -8.945 -15.672 -5.895 1 88.75 81 GLN A O 1
ATOM 640 N N . TYR A 1 82 ? -9.43 -15.398 -3.732 1 91.31 82 TYR A N 1
ATOM 641 C CA . TYR A 1 82 ? -9.227 -13.953 -3.754 1 91.31 82 TYR A CA 1
ATOM 642 C C . TYR A 1 82 ? -7.93 -13.57 -3.051 1 91.31 82 TYR A C 1
ATOM 644 O O . TYR A 1 82 ? -7.711 -13.938 -1.895 1 91.31 82 TYR A O 1
ATOM 652 N N . ILE A 1 83 ? -7.102 -12.852 -3.785 1 90.19 83 ILE A N 1
ATOM 653 C CA . ILE A 1 83 ? -5.773 -12.516 -3.279 1 90.19 83 ILE A CA 1
ATOM 654 C C . ILE A 1 83 ? -5.68 -11.008 -3.037 1 90.19 83 ILE A C 1
ATOM 656 O O . ILE A 1 83 ? -6.047 -10.211 -3.902 1 90.19 83 ILE A O 1
ATOM 660 N N . ASN A 1 84 ? -5.312 -10.641 -1.839 1 92.25 84 ASN A N 1
ATOM 661 C CA . ASN A 1 84 ? -4.988 -9.258 -1.512 1 92.25 84 ASN A CA 1
ATOM 662 C C . ASN A 1 84 ? -3.486 -9.008 -1.561 1 92.25 84 ASN A C 1
ATOM 664 O O . ASN A 1 84 ? -2.734 -9.547 -0.749 1 92.25 84 ASN A O 1
ATOM 668 N N . ILE A 1 85 ? -3.074 -8.18 -2.508 1 90.94 85 ILE A N 1
ATOM 669 C CA . ILE A 1 85 ? -1.652 -7.91 -2.693 1 90.94 85 ILE A CA 1
ATOM 670 C C . ILE A 1 85 ? -1.205 -6.816 -1.728 1 90.94 85 ILE A C 1
ATOM 672 O O . ILE A 1 85 ? -1.804 -5.738 -1.681 1 90.94 85 ILE A O 1
ATOM 676 N N . LYS A 1 86 ? -0.214 -7.137 -0.949 1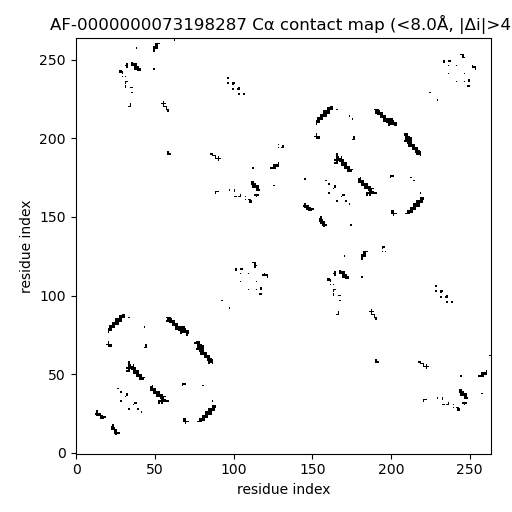 91.94 86 LYS A N 1
ATOM 677 C CA . LYS A 1 86 ? 0.34 -6.168 -0.011 1 91.94 86 LYS A CA 1
ATOM 678 C C . LYS A 1 86 ? 1.786 -5.828 -0.362 1 91.94 86 LYS A C 1
ATOM 680 O O . LYS A 1 86 ? 2.637 -6.715 -0.436 1 91.94 86 LYS A O 1
ATOM 685 N N . VAL A 1 87 ? 2.021 -4.574 -0.618 1 92.06 87 VAL A N 1
ATOM 686 C CA . VAL A 1 87 ? 3.389 -4.137 -0.881 1 92.06 87 VAL A CA 1
ATOM 687 C C . VAL A 1 87 ? 4.137 -3.961 0.438 1 92.06 87 VAL A C 1
ATOM 689 O O . VAL A 1 87 ? 3.709 -3.199 1.307 1 92.06 87 VAL A O 1
ATOM 692 N N . GLN A 1 88 ? 5.152 -4.656 0.524 1 90.12 88 GLN A N 1
ATOM 693 C CA . GLN A 1 88 ? 5.945 -4.57 1.747 1 90.12 88 GLN A CA 1
ATOM 694 C C . GLN A 1 88 ? 7.031 -3.51 1.624 1 90.12 88 GLN A C 1
ATOM 696 O O . GLN A 1 88 ? 7.941 -3.635 0.801 1 90.12 88 GLN A O 1
ATOM 701 N N . VAL A 1 89 ? 6.988 -2.529 2.457 1 91.81 89 VAL A N 1
ATOM 702 C CA . VAL A 1 89 ? 7.996 -1.476 2.498 1 91.81 89 VAL A CA 1
ATOM 703 C C . VAL A 1 89 ? 9.141 -1.891 3.42 1 91.81 89 VAL A C 1
ATOM 705 O O . VAL A 1 89 ? 8.914 -2.295 4.562 1 91.81 89 VAL A O 1
ATOM 708 N N . PRO A 1 90 ? 10.305 -1.883 2.934 1 89.25 90 PRO A N 1
ATOM 709 C CA . PRO A 1 90 ? 11.445 -2.26 3.773 1 89.25 90 PRO A CA 1
ATOM 710 C C . PRO A 1 90 ? 11.602 -1.359 5 1 89.25 90 PRO A C 1
ATOM 712 O O . PRO A 1 90 ? 11.492 -0.135 4.887 1 89.25 90 PRO A O 1
ATOM 715 N N . LYS A 1 91 ? 11.852 -1.94 6.074 1 86.38 91 LYS A N 1
ATOM 716 C CA . LYS A 1 91 ? 11.953 -1.2 7.328 1 86.38 91 LYS A CA 1
ATOM 717 C C . LYS A 1 91 ? 13.398 -0.801 7.613 1 86.38 91 LYS A C 1
ATOM 719 O O . LYS A 1 91 ? 13.648 0.19 8.305 1 86.38 91 LYS A O 1
ATOM 724 N N . ARG A 1 92 ? 14.359 -1.576 7.133 1 88.12 92 ARG A N 1
ATOM 725 C CA . ARG A 1 92 ? 15.773 -1.273 7.297 1 88.12 92 ARG A CA 1
ATOM 726 C C . ARG A 1 92 ? 16.469 -1.152 5.945 1 88.12 92 ARG A C 1
ATOM 728 O O . ARG A 1 92 ? 16.266 -1.985 5.059 1 88.12 92 ARG A O 1
ATOM 735 N N . LEU A 1 93 ? 17.172 -0.05 5.855 1 87.81 93 LEU A N 1
ATOM 736 C CA . LEU A 1 93 ? 17.875 0.194 4.602 1 87.81 93 LEU A CA 1
ATOM 737 C C . LEU A 1 93 ? 19.391 0.248 4.828 1 87.81 93 LEU A C 1
ATOM 739 O O . LEU A 1 93 ? 19.844 0.786 5.836 1 87.81 93 LEU A O 1
ATOM 743 N N . ASN A 1 94 ? 20.047 -0.472 4.012 1 86.62 94 ASN A N 1
ATOM 744 C CA . ASN A 1 94 ? 21.5 -0.277 4 1 86.62 94 ASN A CA 1
ATOM 745 C C . ASN A 1 94 ? 21.875 1.016 3.289 1 86.62 94 ASN A C 1
ATOM 747 O O . ASN A 1 94 ? 21.016 1.726 2.77 1 86.62 94 ASN A O 1
ATOM 751 N N . GLU A 1 95 ? 23.156 1.397 3.34 1 85.25 95 GLU A N 1
ATOM 752 C CA . GLU A 1 95 ? 23.625 2.664 2.785 1 85.25 95 GLU A CA 1
ATOM 753 C C . GLU A 1 95 ? 23.344 2.748 1.287 1 85.25 95 GLU A C 1
ATOM 755 O O . GLU A 1 95 ? 22.938 3.797 0.784 1 85.25 95 GLU A O 1
ATOM 760 N N . LYS A 1 96 ? 23.578 1.686 0.621 1 86 96 LYS A N 1
ATOM 761 C CA . LYS A 1 96 ? 23.344 1.66 -0.82 1 86 96 LYS A CA 1
ATOM 762 C C . LYS A 1 96 ? 21.875 1.838 -1.142 1 86 96 LYS A C 1
ATOM 764 O O . LYS A 1 96 ? 21.516 2.598 -2.045 1 86 96 LYS A O 1
ATOM 769 N N . GLN A 1 97 ? 21.031 1.157 -0.43 1 88.12 97 GLN A N 1
ATOM 770 C CA . GLN A 1 97 ? 19.594 1.257 -0.616 1 88.12 97 GLN A CA 1
ATOM 771 C C . GLN A 1 97 ? 19.094 2.672 -0.333 1 88.12 97 GLN A C 1
ATOM 773 O O . GLN A 1 97 ? 18.266 3.201 -1.066 1 88.12 97 GLN A O 1
ATOM 778 N N . LYS A 1 98 ? 19.641 3.213 0.7 1 87.56 98 LYS A N 1
ATOM 779 C CA . LYS A 1 98 ? 19.266 4.578 1.054 1 87.56 98 LYS A CA 1
ATOM 780 C C . LYS A 1 98 ? 19.641 5.559 -0.056 1 87.56 98 LYS A C 1
ATOM 782 O O . LYS A 1 98 ? 18.844 6.422 -0.419 1 87.56 98 LYS A O 1
ATOM 787 N N . ALA A 1 99 ? 20.812 5.414 -0.55 1 86.94 99 ALA A N 1
ATOM 788 C CA . ALA A 1 99 ? 21.281 6.293 -1.62 1 86.94 99 ALA A CA 1
ATOM 789 C C . ALA A 1 99 ? 20.406 6.164 -2.861 1 86.94 99 ALA A C 1
ATOM 791 O O . ALA A 1 99 ? 20.062 7.164 -3.49 1 86.94 99 ALA A O 1
ATOM 792 N N . LEU A 1 100 ? 20.109 4.969 -3.186 1 86.94 100 LEU A N 1
ATOM 793 C CA . LEU A 1 100 ? 19.25 4.723 -4.348 1 86.94 100 LEU A CA 1
ATOM 794 C C . LEU A 1 100 ? 17.891 5.367 -4.164 1 86.94 100 LEU A C 1
ATOM 796 O O . LEU A 1 100 ? 17.344 5.957 -5.102 1 86.94 100 LEU A O 1
ATOM 800 N N . MET A 1 101 ? 17.359 5.258 -2.957 1 89.06 101 MET A N 1
ATOM 801 C CA . MET A 1 101 ? 16.031 5.797 -2.707 1 89.06 101 MET A CA 1
ATOM 802 C C . MET A 1 101 ? 16.047 7.32 -2.688 1 89.06 101 MET A C 1
ATOM 804 O O . MET A 1 101 ? 15.086 7.965 -3.104 1 89.06 101 MET A O 1
ATOM 808 N N . LEU A 1 102 ? 17.109 7.859 -2.227 1 85.38 102 LEU A N 1
ATOM 809 C CA . LEU A 1 102 ? 17.266 9.312 -2.273 1 85.38 102 LEU A CA 1
ATOM 810 C C . LEU A 1 102 ? 17.266 9.812 -3.713 1 85.38 102 LEU A C 1
ATOM 812 O O . LEU A 1 102 ? 16.641 10.82 -4.031 1 85.38 102 LEU A O 1
ATOM 816 N N . ALA A 1 103 ? 17.969 9.07 -4.508 1 85.38 103 ALA A N 1
ATOM 817 C CA . ALA A 1 103 ? 17.984 9.414 -5.926 1 85.38 103 ALA A CA 1
ATOM 818 C C . ALA A 1 103 ? 16.594 9.281 -6.531 1 85.38 103 ALA A C 1
ATOM 820 O O . ALA A 1 103 ? 16.172 10.117 -7.34 1 85.38 103 ALA A O 1
ATOM 821 N N . TRP A 1 104 ? 15.914 8.281 -6.125 1 87.94 104 TRP A N 1
ATOM 822 C CA . TRP A 1 104 ? 14.539 8.062 -6.551 1 87.94 104 TRP A CA 1
ATOM 823 C C . TRP A 1 104 ? 13.641 9.219 -6.117 1 87.94 104 TRP A C 1
ATOM 825 O O . TRP A 1 104 ? 12.828 9.711 -6.898 1 87.94 104 TRP A O 1
ATOM 835 N N . ALA A 1 105 ? 13.82 9.664 -4.895 1 85.5 105 ALA A N 1
ATOM 836 C CA . ALA A 1 105 ? 13 10.727 -4.312 1 85.5 105 ALA A CA 1
ATOM 837 C C . ALA A 1 105 ? 13.148 12.031 -5.098 1 85.5 105 ALA A C 1
ATOM 839 O O . ALA A 1 105 ? 12.195 12.812 -5.203 1 85.5 105 ALA A O 1
ATOM 840 N N . GLU A 1 106 ? 14.266 12.227 -5.613 1 82.38 106 GLU A N 1
ATOM 841 C CA . GLU A 1 106 ? 14.539 13.445 -6.375 1 82.38 106 GLU A CA 1
ATOM 842 C C . GLU A 1 106 ? 13.805 13.438 -7.711 1 82.38 106 GLU A C 1
ATOM 844 O O . GLU A 1 106 ? 13.469 14.492 -8.25 1 82.38 106 GLU A O 1
ATOM 849 N N . LEU A 1 107 ? 13.562 12.258 -8.188 1 80.44 107 LEU A N 1
ATOM 850 C CA . LEU A 1 107 ? 12.93 12.117 -9.492 1 80.44 107 LEU A CA 1
ATOM 851 C C . LEU A 1 107 ? 11.414 12.016 -9.352 1 80.44 107 LEU A C 1
ATOM 853 O O . LEU A 1 107 ? 10.68 12.211 -10.32 1 80.44 107 LEU A O 1
ATOM 857 N N . GLU A 1 108 ? 11 11.602 -8.18 1 75.88 108 GLU A N 1
ATOM 858 C CA . GLU A 1 108 ? 9.57 11.422 -7.934 1 75.88 108 GLU A CA 1
ATOM 859 C C . GLU A 1 108 ? 8.891 12.75 -7.629 1 75.88 108 GLU A C 1
ATOM 861 O O . GLU A 1 108 ? 9.406 13.555 -6.848 1 75.88 108 GLU A O 1
ATOM 866 N N . PRO A 1 109 ? 7.934 13.016 -8.484 1 66.25 109 PRO A N 1
ATOM 867 C CA . PRO A 1 109 ? 7.223 14.25 -8.125 1 66.25 109 PRO A CA 1
ATOM 868 C C . PRO A 1 109 ? 6.727 14.234 -6.68 1 66.25 109 PRO A C 1
ATOM 870 O O . PRO A 1 109 ? 6.285 13.195 -6.184 1 66.25 109 PRO A O 1
ATOM 873 N N . THR A 1 110 ? 7.441 15.055 -5.895 1 59.88 110 THR A N 1
ATOM 874 C CA . THR A 1 110 ? 7.051 15.148 -4.496 1 59.88 110 THR A CA 1
ATOM 875 C C . THR A 1 110 ? 5.539 15.32 -4.367 1 59.88 110 THR A C 1
ATOM 877 O O . THR A 1 110 ? 4.953 16.203 -5 1 59.88 110 THR A O 1
ATOM 880 N N . LEU A 1 111 ? 5.012 14.203 -4.027 1 64.44 111 LEU A N 1
ATOM 881 C CA . LEU A 1 111 ? 3.627 14.477 -3.666 1 64.44 111 LEU A CA 1
ATOM 882 C C . LEU A 1 111 ? 3.551 15.414 -2.467 1 64.44 111 LEU A C 1
ATOM 884 O O . LEU A 1 111 ? 4.578 15.898 -1.99 1 64.44 111 LEU A O 1
ATOM 888 N N . ASN A 1 112 ? 2.371 15.586 -1.729 1 68.62 112 ASN A N 1
ATOM 889 C CA . ASN A 1 112 ? 2.006 16.469 -0.625 1 68.62 112 ASN A CA 1
ATOM 890 C C . ASN A 1 112 ? 2.91 16.266 0.585 1 68.62 112 ASN A C 1
ATOM 892 O O . ASN A 1 112 ? 2.861 15.203 1.225 1 68.62 112 ASN A O 1
ATOM 896 N N . GLY A 1 113 ? 4.082 17.109 0.661 1 75.88 113 GLY A N 1
ATOM 897 C CA . GLY A 1 113 ? 4.914 17.031 1.85 1 75.88 113 GLY A CA 1
ATOM 898 C C . GLY A 1 113 ? 6.398 16.984 1.534 1 75.88 113 GLY A C 1
ATOM 899 O O . GLY A 1 113 ? 6.855 17.578 0.559 1 75.88 113 GLY A O 1
ATOM 900 N N . THR A 1 114 ? 7.207 16.469 2.512 1 78.44 114 THR A N 1
ATOM 901 C CA . THR A 1 114 ? 8.656 16.375 2.381 1 78.44 114 THR A CA 1
ATOM 902 C C . THR A 1 114 ? 9.133 14.938 2.547 1 78.44 114 THR A C 1
ATOM 904 O O . THR A 1 114 ? 8.367 14.078 2.98 1 78.44 114 THR A O 1
ATOM 907 N N . VAL A 1 115 ? 10.344 14.664 1.957 1 81.31 115 VAL A N 1
ATOM 908 C CA . VAL A 1 115 ? 11.008 13.375 2.158 1 81.31 115 VAL A CA 1
ATOM 909 C C . VAL A 1 115 ? 12.258 13.57 3.016 1 81.31 115 VAL A C 1
ATOM 911 O O . VAL A 1 115 ? 13.023 14.516 2.807 1 81.31 115 VAL A O 1
ATOM 914 N N . ASN A 1 116 ? 12.344 12.664 3.932 1 79 116 ASN A N 1
ATOM 915 C CA . ASN A 1 116 ? 13.523 12.766 4.781 1 79 116 ASN A CA 1
ATOM 916 C C . ASN A 1 116 ? 14.812 12.719 3.961 1 79 116 ASN A C 1
ATOM 918 O O . ASN A 1 116 ? 14.93 11.914 3.037 1 79 116 ASN A O 1
ATOM 922 N N . GLU A 1 117 ? 15.742 13.516 4.379 1 66.69 117 GLU A N 1
ATOM 923 C CA . GLU A 1 117 ? 17.078 13.562 3.807 1 66.69 117 GLU A CA 1
ATOM 924 C C . GLU A 1 117 ? 17.062 14.188 2.414 1 66.69 117 GLU A C 1
ATOM 926 O O . GLU A 1 117 ? 18.078 14.203 1.723 1 66.69 117 GLU A O 1
ATOM 931 N N . VAL A 1 118 ? 15.875 14.25 1.926 1 59.62 118 VAL A N 1
ATOM 932 C CA . VAL A 1 118 ? 15.812 15.062 0.716 1 59.62 118 VAL A CA 1
ATOM 933 C C . VAL A 1 118 ? 15.414 16.484 1.075 1 59.62 118 VAL A C 1
ATOM 935 O O . VAL A 1 118 ? 14.555 16.703 1.938 1 59.62 118 VAL A O 1
ATOM 938 N N . LYS A 1 119 ? 16.266 17.438 1.182 1 51 119 LYS A N 1
ATOM 939 C CA . LYS A 1 119 ? 16.156 18.859 1.539 1 51 119 LYS A CA 1
ATOM 940 C C . LYS A 1 119 ? 14.797 19.422 1.146 1 51 119 LYS A C 1
ATOM 942 O O . LYS A 1 119 ? 14.656 20.016 0.078 1 51 119 LYS A O 1
ATOM 947 N N . ALA A 1 120 ? 13.773 18.719 1.085 1 48.12 120 ALA A N 1
ATOM 948 C CA . ALA A 1 120 ? 12.766 19.75 0.849 1 48.12 120 ALA A CA 1
ATOM 949 C C . ALA A 1 120 ? 12.531 20.578 2.104 1 48.12 120 ALA A C 1
ATOM 951 O O . ALA A 1 120 ? 12.453 20.047 3.211 1 48.12 120 ALA A O 1
ATOM 952 N N . THR A 1 121 ? 13.094 21.766 2.225 1 37.47 121 THR A N 1
ATOM 953 C CA . THR A 1 121 ? 12.984 22.891 3.145 1 37.47 121 THR A CA 1
ATOM 954 C C . THR A 1 121 ? 11.539 23.094 3.58 1 37.47 121 THR A C 1
ATOM 956 O O . THR A 1 121 ? 10.82 23.922 2.998 1 37.47 121 THR A O 1
ATOM 959 N N . VAL A 1 122 ? 10.75 22.031 3.74 1 37.66 122 VAL A N 1
ATOM 960 C CA . VAL A 1 122 ? 9.492 22.672 4.125 1 37.66 122 VAL A CA 1
ATOM 961 C C . VAL A 1 122 ? 9.578 23.156 5.57 1 37.66 122 VAL A C 1
ATOM 963 O O . VAL A 1 122 ? 10.008 22.406 6.453 1 37.66 122 VAL A O 1
ATOM 966 N N . ASP A 1 123 ? 9.539 24.281 5.898 1 34.53 123 ASP A N 1
ATOM 967 C CA . ASP A 1 123 ? 9.391 25.109 7.098 1 34.53 123 ASP A CA 1
ATOM 968 C C . ASP A 1 123 ? 8.227 24.609 7.957 1 34.53 123 ASP A C 1
ATOM 970 O O . ASP A 1 123 ? 7.797 25.312 8.883 1 34.53 123 ASP A O 1
ATOM 974 N N . GLY A 1 124 ? 7.336 23.625 7.512 1 35.28 124 GLY A N 1
ATOM 975 C CA . GLY A 1 124 ? 6.117 23.656 8.297 1 35.28 124 GLY A CA 1
ATOM 976 C C . GLY A 1 124 ? 6.246 22.938 9.633 1 35.28 124 GLY A C 1
ATOM 977 O O . GLY A 1 124 ? 7.18 22.172 9.836 1 35.28 124 GLY A O 1
ATOM 978 N N . LEU A 1 125 ? 5.277 23.094 10.641 1 31.89 125 LEU A N 1
ATOM 979 C CA . LEU A 1 125 ? 5.047 22.688 12.016 1 31.89 125 LEU A CA 1
ATOM 980 C C . LEU A 1 125 ? 4.965 21.156 12.117 1 31.89 125 LEU A C 1
ATOM 982 O O . LEU A 1 125 ? 4.094 20.547 11.5 1 31.89 125 LEU A O 1
ATOM 986 N N . PHE A 1 126 ? 6.039 20.484 12.383 1 38 126 PHE A N 1
ATOM 987 C CA . PHE A 1 126 ? 6.289 19.078 12.648 1 38 126 PHE A CA 1
ATOM 988 C C . PHE A 1 126 ? 5.43 18.594 13.805 1 38 126 PHE A C 1
ATOM 990 O O . PHE A 1 126 ? 5.48 19.141 14.906 1 38 126 PHE A O 1
ATOM 997 N N . PHE A 1 127 ? 4.176 18.188 13.602 1 32.97 127 PHE A N 1
ATOM 998 C CA . PHE A 1 127 ? 3.512 17.625 14.773 1 32.97 127 PHE A CA 1
ATOM 999 C C . PHE A 1 127 ? 3.863 16.156 14.938 1 32.97 127 PHE A C 1
ATOM 1001 O O . PHE A 1 127 ? 4.066 15.438 13.953 1 32.97 127 PHE A O 1
ATOM 1008 N N . SER A 1 128 ? 4.391 15.695 16.031 1 29.78 128 SER A N 1
ATOM 1009 C CA . SER A 1 128 ? 4.793 14.406 16.578 1 29.78 128 SER A CA 1
ATOM 1010 C C . SER A 1 128 ? 3.66 13.391 16.484 1 29.78 128 SER A C 1
ATOM 1012 O O . SER A 1 128 ? 2.545 13.656 16.938 1 29.78 128 SER A O 1
ATOM 1014 N N . ILE A 1 129 ? 3.516 12.656 15.453 1 32.5 129 ILE A N 1
ATOM 1015 C CA . ILE A 1 129 ? 2.434 11.68 15.383 1 32.5 129 ILE A CA 1
ATOM 1016 C C . ILE A 1 129 ? 2.838 10.398 16.109 1 32.5 129 ILE A C 1
ATOM 1018 O O . ILE A 1 129 ? 3.965 9.922 15.961 1 32.5 129 ILE A O 1
ATOM 1022 N N . VAL A 1 130 ? 2.174 10.039 17.203 1 28.78 130 VAL A N 1
ATOM 1023 C CA . VAL A 1 130 ? 2.328 8.836 18.016 1 28.78 130 VAL A CA 1
ATOM 1024 C C . VAL A 1 130 ? 1.667 7.656 17.312 1 28.78 130 VAL A C 1
ATOM 1026 O O . VAL A 1 130 ? 0.511 7.742 16.891 1 28.78 130 VAL A O 1
ATOM 1029 N N . LEU A 1 131 ? 2.35 6.773 16.766 1 31.36 131 LEU A N 1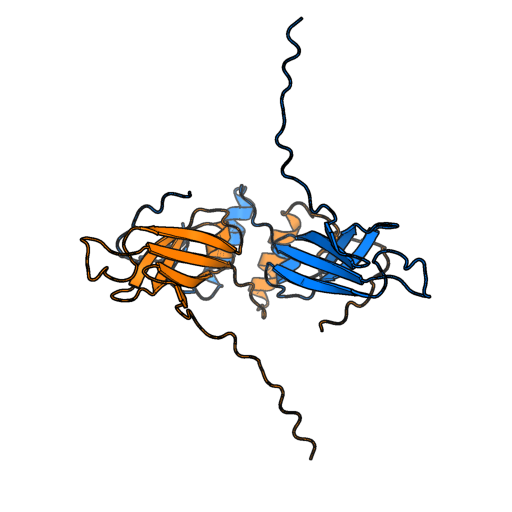
ATOM 1030 C CA . LEU A 1 131 ? 1.92 5.5 16.203 1 31.36 131 LEU A CA 1
ATOM 1031 C C . LEU A 1 131 ? 1.124 4.691 17.219 1 31.36 131 LEU A C 1
ATOM 1033 O O . LEU A 1 131 ? 1.545 4.547 18.359 1 31.36 131 LEU A O 1
ATOM 1037 N N . LEU A 1 132 ? -0.195 4.648 17.078 1 29.09 132 LEU A N 1
ATOM 1038 C CA . LEU A 1 132 ? -0.896 3.785 18.016 1 29.09 132 LEU A CA 1
ATOM 1039 C C . LEU A 1 132 ? -0.671 2.314 17.672 1 29.09 132 LEU A C 1
ATOM 1041 O O . LEU A 1 132 ? -0.517 1.957 16.516 1 29.09 132 LEU A O 1
ATOM 1045 N N . MET B 1 1 ? -19.344 3.779 -35.094 1 21.14 1 MET B N 1
ATOM 1046 C CA . MET B 1 1 ? -18.625 4.754 -34.281 1 21.14 1 MET B CA 1
ATOM 1047 C C . MET B 1 1 ? -18.75 4.41 -32.781 1 21.14 1 MET B C 1
ATOM 1049 O O . MET B 1 1 ? -19.797 4.609 -32.188 1 21.14 1 MET B O 1
ATOM 1053 N N . THR B 1 2 ? -18.328 3.301 -32.281 1 22 2 THR B N 1
ATOM 1054 C CA . THR B 1 2 ? -18.594 2.672 -30.984 1 22 2 THR B CA 1
ATOM 1055 C C . THR B 1 2 ? -17.844 3.389 -29.859 1 22 2 THR B C 1
ATOM 1057 O O . THR B 1 2 ? -16.625 3.588 -29.953 1 22 2 THR B O 1
ATOM 1060 N N . VAL B 1 3 ? -18.5 4.465 -29.391 1 23.17 3 VAL B N 1
ATOM 1061 C CA . VAL B 1 3 ? -17.844 5.289 -28.391 1 23.17 3 VAL B CA 1
ATOM 1062 C C . VAL B 1 3 ? -17.578 4.461 -27.141 1 23.17 3 VAL B C 1
ATOM 1064 O O . VAL B 1 3 ? -18.5 3.84 -26.594 1 23.17 3 VAL B O 1
ATOM 1067 N N . VAL B 1 4 ? -16.531 3.756 -27.094 1 24.97 4 VAL B N 1
ATOM 1068 C CA . VAL B 1 4 ? -16.203 2.977 -25.906 1 24.97 4 VAL B CA 1
ATOM 1069 C C . VAL B 1 4 ? -15.891 3.916 -24.734 1 24.97 4 VAL B C 1
ATOM 1071 O O . VAL B 1 4 ? -15.008 4.777 -24.844 1 24.97 4 VAL B O 1
ATOM 1074 N N . PHE B 1 5 ? -16.891 4.34 -24 1 25.41 5 PHE B N 1
ATOM 1075 C CA . PHE B 1 5 ? -16.703 5.227 -22.859 1 25.41 5 PHE B CA 1
ATOM 1076 C C . PHE B 1 5 ? -15.883 4.547 -21.766 1 25.41 5 PHE B C 1
ATOM 1078 O O . PHE B 1 5 ? -16.125 3.383 -21.438 1 25.41 5 PHE B O 1
ATOM 1085 N N . ILE B 1 6 ? -14.617 4.664 -21.781 1 24.89 6 ILE B N 1
ATOM 1086 C CA . ILE B 1 6 ? -13.711 4.105 -20.781 1 24.89 6 ILE B CA 1
ATOM 1087 C C . ILE B 1 6 ? -13.883 4.836 -19.453 1 24.89 6 ILE B C 1
ATOM 1089 O O . ILE B 1 6 ? -13.797 6.066 -19.406 1 24.89 6 ILE B O 1
ATOM 1093 N N . THR B 1 7 ? -14.898 4.516 -18.734 1 28.88 7 THR B N 1
ATOM 1094 C CA . THR B 1 7 ? -15.125 5.191 -17.469 1 28.88 7 THR B CA 1
ATOM 1095 C C . THR B 1 7 ? -13.891 5.09 -16.578 1 28.88 7 THR B C 1
ATOM 1097 O O . THR B 1 7 ? -13.383 3.996 -16.328 1 28.88 7 THR B O 1
ATOM 1100 N N . PHE B 1 8 ? -12.969 5.965 -16.766 1 26.97 8 PHE B N 1
ATOM 1101 C CA . PHE B 1 8 ? -11.82 6.016 -15.867 1 26.97 8 PHE B CA 1
ATOM 1102 C C . PHE B 1 8 ? -12.273 6.238 -14.43 1 26.97 8 PHE B C 1
ATOM 1104 O O . PHE B 1 8 ? -13.07 7.133 -14.156 1 26.97 8 PHE B O 1
ATOM 1111 N N . LYS B 1 9 ? -12.805 5.266 -13.805 1 34.16 9 LYS B N 1
ATOM 1112 C CA . LYS B 1 9 ? -13.156 5.562 -12.422 1 34.16 9 LYS B CA 1
ATOM 1113 C C . LYS B 1 9 ? -12.047 6.359 -11.734 1 34.16 9 LYS B C 1
ATOM 1115 O O . LYS B 1 9 ? -10.906 5.91 -11.664 1 34.16 9 LYS B O 1
ATOM 1120 N N . VAL B 1 10 ? -12.062 7.637 -12.023 1 32.41 10 VAL B N 1
ATOM 1121 C CA . VAL B 1 10 ? -11.297 8.656 -11.32 1 32.41 10 VAL B CA 1
ATOM 1122 C C . VAL B 1 10 ? -11.312 8.375 -9.82 1 32.41 10 VAL B C 1
ATOM 1124 O O . VAL B 1 10 ? -12.344 7.996 -9.266 1 32.41 10 VAL B O 1
ATOM 1127 N N . ALA B 1 11 ? -10.203 7.918 -9.305 1 36.66 11 ALA B N 1
ATOM 1128 C CA . ALA B 1 11 ? -9.984 7.863 -7.859 1 36.66 11 ALA B CA 1
ATOM 1129 C C . ALA B 1 11 ? -10.555 9.102 -7.168 1 36.66 11 ALA B C 1
ATOM 1131 O O . ALA B 1 11 ? -10.242 10.227 -7.547 1 36.66 11 ALA B O 1
ATOM 1132 N N . PRO B 1 12 ? -11.727 9.25 -6.73 1 38.59 12 PRO B N 1
ATOM 1133 C CA . PRO B 1 12 ? -12.148 10.297 -5.793 1 38.59 12 PRO B CA 1
ATOM 1134 C C . PRO B 1 12 ? -11.016 10.734 -4.863 1 38.59 12 PRO B C 1
ATOM 1136 O O . PRO B 1 12 ? -10.219 9.906 -4.418 1 38.59 12 PRO B O 1
ATOM 1139 N N . SER B 1 13 ? -10.344 11.961 -4.891 1 45.53 13 SER B N 1
ATOM 1140 C CA . SER B 1 13 ? -9.539 12.742 -3.959 1 45.53 13 SER B CA 1
ATOM 1141 C C . SER B 1 13 ? -9.805 12.328 -2.516 1 45.53 13 SER B C 1
ATOM 1143 O O . SER B 1 13 ? -10.734 11.57 -2.242 1 45.53 13 SER B O 1
ATOM 1145 N N . HIS B 1 14 ? -9.086 13.117 -1.452 1 52.72 14 HIS B N 1
ATOM 1146 C CA . HIS B 1 14 ? -9.086 13.094 0.006 1 52.72 14 HIS B CA 1
ATOM 1147 C C . HIS B 1 14 ? -10.508 13.25 0.556 1 52.72 14 HIS B C 1
ATOM 1149 O O . HIS B 1 14 ? -10.961 14.367 0.8 1 52.72 14 HIS B O 1
ATOM 1155 N N . ARG B 1 15 ? -11.445 12.531 0.182 1 66.19 15 ARG B N 1
ATOM 1156 C CA . ARG B 1 15 ? -12.852 12.578 0.576 1 66.19 15 ARG B CA 1
ATOM 1157 C C . ARG B 1 15 ? -13.016 12.305 2.068 1 66.19 15 ARG B C 1
ATOM 1159 O O . ARG B 1 15 ? -12.32 11.453 2.625 1 66.19 15 ARG B O 1
ATOM 1166 N N . PHE B 1 16 ? -13.289 13.328 2.734 1 81.88 16 PHE B N 1
ATOM 1167 C CA . PHE B 1 16 ? -13.648 13.18 4.141 1 81.88 16 PHE B CA 1
ATOM 1168 C C . PHE B 1 16 ? -14.898 12.328 4.289 1 81.88 16 PHE B C 1
ATOM 1170 O O . PHE B 1 16 ? -15.844 12.453 3.508 1 81.88 16 PHE B O 1
ATOM 1177 N N . ARG B 1 17 ? -14.742 11.328 4.969 1 89.31 17 ARG B N 1
ATOM 1178 C CA . ARG B 1 17 ? -15.914 10.586 5.43 1 89.31 17 ARG B CA 1
ATOM 1179 C C . ARG B 1 17 ? -16.203 10.875 6.898 1 89.31 17 ARG B C 1
ATOM 1181 O O . ARG B 1 17 ? -15.32 10.719 7.75 1 89.31 17 ARG B O 1
ATOM 1188 N N . ARG B 1 18 ? -17.531 11.383 7.133 1 88.31 18 ARG B N 1
ATOM 1189 C CA . ARG B 1 18 ? -17.891 11.734 8.508 1 88.31 18 ARG B CA 1
ATOM 1190 C C . ARG B 1 18 ? -18.672 10.617 9.18 1 88.31 18 ARG B C 1
ATOM 1192 O O . ARG B 1 18 ? -19.609 10.078 8.594 1 88.31 18 ARG B O 1
ATOM 1199 N N . GLU B 1 19 ? -18.203 10.234 10.297 1 92 19 GLU B N 1
ATOM 1200 C CA . GLU B 1 19 ? -18.953 9.352 11.195 1 92 19 GLU B CA 1
ATOM 1201 C C . GLU B 1 19 ? -19.125 9.992 12.57 1 92 19 GLU B C 1
ATOM 1203 O O . GLU B 1 19 ? -18.219 9.914 13.406 1 92 19 GLU B O 1
ATOM 1208 N N . ARG B 1 20 ? -20.359 10.461 12.883 1 90.75 20 ARG B N 1
ATOM 1209 C CA . ARG B 1 20 ? -20.625 11.219 14.102 1 90.75 20 ARG B CA 1
ATOM 1210 C C . ARG B 1 20 ? -19.688 12.422 14.203 1 90.75 20 ARG B C 1
ATOM 1212 O O . ARG B 1 20 ? -19.75 13.336 13.375 1 90.75 20 ARG B O 1
ATOM 1219 N N . TYR B 1 21 ? -18.766 12.32 15.203 1 90.12 21 TYR B N 1
ATOM 1220 C CA . TYR B 1 21 ? -17.875 13.461 15.406 1 90.12 21 TYR B CA 1
ATOM 1221 C C . TYR B 1 21 ? -16.484 13.172 14.844 1 90.12 21 TYR B C 1
ATOM 1223 O O . TYR B 1 21 ? -15.617 14.047 14.844 1 90.12 21 TYR B O 1
ATOM 1231 N N . ASP B 1 22 ? -16.328 11.969 14.289 1 91.81 22 ASP B N 1
ATOM 1232 C CA . ASP B 1 22 ? -15.031 11.586 13.727 1 91.81 22 ASP B CA 1
ATOM 1233 C C . ASP B 1 22 ? -15.016 11.75 12.211 1 91.81 22 ASP B C 1
ATOM 1235 O O . ASP B 1 22 ? -16.062 11.664 11.562 1 91.81 22 ASP B O 1
ATOM 1239 N N . ILE B 1 23 ? -13.844 12.078 11.719 1 91.88 23 ILE B N 1
ATOM 1240 C CA . ILE B 1 23 ? -13.68 12.195 10.273 1 91.88 23 ILE B CA 1
ATOM 1241 C C . ILE B 1 23 ? -12.602 11.234 9.789 1 91.88 23 ILE B C 1
ATOM 1243 O O . ILE B 1 23 ? -11.602 11.016 10.484 1 91.88 23 ILE B O 1
ATOM 1247 N N . TYR B 1 24 ? -12.867 10.641 8.633 1 92.62 24 TYR B N 1
ATOM 1248 C CA . TYR B 1 24 ? -11.953 9.711 7.98 1 92.62 24 TYR B CA 1
ATOM 1249 C C . TYR B 1 24 ? -11.492 10.258 6.633 1 92.62 24 TYR B C 1
ATOM 1251 O O . TYR B 1 24 ? -12.289 10.828 5.883 1 92.62 24 TYR B O 1
ATOM 1259 N N . CYS B 1 25 ? -10.219 10.125 6.359 1 91.31 25 CYS B N 1
ATOM 1260 C CA . CYS B 1 25 ? -9.703 10.57 5.066 1 91.31 25 CYS B CA 1
ATOM 1261 C C . CYS B 1 25 ? -8.57 9.672 4.59 1 91.31 25 CYS B C 1
ATOM 1263 O O . CYS B 1 25 ? -7.91 9.016 5.398 1 91.31 25 CYS B O 1
ATOM 1265 N N . ASP B 1 26 ? -8.43 9.617 3.295 1 90.88 26 ASP B N 1
ATOM 1266 C CA . ASP B 1 26 ? -7.309 8.922 2.666 1 90.88 26 ASP B CA 1
ATOM 1267 C C . ASP B 1 26 ? -6.25 9.914 2.184 1 90.88 26 ASP B C 1
ATOM 1269 O O . ASP B 1 26 ? -6.578 10.93 1.567 1 90.88 26 ASP B O 1
ATOM 1273 N N . VAL B 1 27 ? -5.051 9.625 2.578 1 89.12 27 VAL B N 1
ATOM 1274 C CA . VAL B 1 27 ? -3.943 10.469 2.146 1 89.12 27 VAL B CA 1
ATOM 1275 C C . VAL B 1 27 ? -2.914 9.633 1.392 1 89.12 27 VAL B C 1
ATOM 1277 O O . VAL B 1 27 ? -2.521 8.555 1.85 1 89.12 27 VAL B O 1
ATOM 1280 N N . GLU B 1 28 ? -2.465 10.18 0.312 1 90.69 28 GLU B N 1
ATOM 1281 C CA . GLU B 1 28 ? -1.5 9.453 -0.508 1 90.69 28 GLU B CA 1
ATOM 1282 C C . GLU B 1 28 ? -0.079 9.953 -0.261 1 90.69 28 GLU B C 1
ATOM 1284 O O . GLU B 1 28 ? 0.146 11.156 -0.111 1 90.69 28 GLU B O 1
ATOM 1289 N N . ILE B 1 29 ? 0.769 9.016 -0.199 1 89.38 29 ILE B N 1
ATOM 1290 C CA . ILE B 1 29 ? 2.186 9.352 -0.099 1 89.38 29 ILE B CA 1
ATOM 1291 C C . ILE B 1 29 ? 2.963 8.641 -1.203 1 89.38 29 ILE B C 1
ATOM 1293 O O . ILE B 1 29 ? 2.465 7.688 -1.806 1 89.38 29 ILE B O 1
ATOM 1297 N N . SER B 1 30 ? 4.176 9.195 -1.436 1 90.19 30 SER B N 1
ATOM 1298 C CA . SER B 1 30 ? 5.031 8.586 -2.445 1 90.19 30 SER B CA 1
ATOM 1299 C C . SER B 1 30 ? 5.789 7.391 -1.874 1 90.19 30 SER B C 1
ATOM 1301 O O . SER B 1 30 ? 5.84 7.207 -0.657 1 90.19 30 SER B O 1
ATOM 1303 N N . VAL B 1 31 ? 6.371 6.551 -2.797 1 91.56 31 VAL B N 1
ATOM 1304 C CA . VAL B 1 31 ? 7.172 5.398 -2.398 1 91.56 31 VAL B CA 1
ATOM 1305 C C . VAL B 1 31 ? 8.375 5.863 -1.582 1 91.56 31 VAL B C 1
ATOM 1307 O O . VAL B 1 31 ? 8.719 5.254 -0.568 1 91.56 31 VAL B O 1
ATOM 1310 N N . ALA B 1 32 ? 8.93 6.949 -1.976 1 90 32 ALA B N 1
ATOM 1311 C CA . ALA B 1 32 ? 10.094 7.48 -1.271 1 90 32 ALA B CA 1
ATOM 1312 C C . ALA B 1 32 ? 9.727 7.895 0.153 1 90 32 ALA B C 1
ATOM 1314 O O . ALA B 1 32 ? 10.484 7.629 1.094 1 90 32 ALA B O 1
ATOM 1315 N N . GLN B 1 33 ? 8.586 8.57 0.285 1 88.81 33 GLN B N 1
ATOM 1316 C CA . GLN B 1 33 ? 8.125 9 1.604 1 88.81 33 GLN B CA 1
ATOM 1317 C C . GLN B 1 33 ? 7.883 7.797 2.516 1 88.81 33 GLN B C 1
ATOM 1319 O O . GLN B 1 33 ? 8.203 7.84 3.703 1 88.81 33 GLN B O 1
ATOM 1324 N N . ALA B 1 34 ? 7.344 6.746 1.95 1 92.94 34 ALA B N 1
ATOM 1325 C CA . ALA B 1 34 ? 7.051 5.543 2.723 1 92.94 34 ALA B CA 1
ATOM 1326 C C . ALA B 1 34 ? 8.336 4.887 3.221 1 92.94 34 ALA B C 1
ATOM 1328 O O . ALA B 1 34 ? 8.398 4.426 4.363 1 92.94 34 ALA B O 1
ATOM 1329 N N . ILE B 1 35 ? 9.344 4.859 2.383 1 91.25 35 ILE B N 1
ATOM 1330 C CA . ILE B 1 35 ? 10.57 4.129 2.676 1 91.25 35 ILE B CA 1
ATOM 1331 C C . ILE B 1 35 ? 11.477 4.98 3.557 1 91.25 35 ILE B C 1
ATOM 1333 O O . ILE B 1 35 ? 12 4.5 4.566 1 91.25 35 ILE B O 1
ATOM 1337 N N . LEU B 1 36 ? 11.617 6.234 3.207 1 89.5 36 LEU B N 1
ATOM 1338 C CA . LEU B 1 36 ? 12.586 7.102 3.873 1 89.5 36 LEU B CA 1
ATOM 1339 C C . LEU B 1 36 ? 11.922 7.891 4.996 1 89.5 36 LEU B C 1
ATOM 1341 O O . LEU B 1 36 ? 12.602 8.414 5.879 1 89.5 36 LEU B O 1
ATOM 1345 N N . GLY B 1 37 ? 10.625 7.973 4.895 1 88.81 37 GLY B N 1
ATOM 1346 C CA . GLY B 1 37 ? 9.93 8.859 5.812 1 88.81 37 GLY B CA 1
ATOM 1347 C C . GLY B 1 37 ? 9.852 10.289 5.312 1 88.81 37 GLY B C 1
ATOM 1348 O O . GLY B 1 37 ? 10.359 10.609 4.23 1 88.81 37 GLY B O 1
ATOM 1349 N N . GLY B 1 38 ? 9.086 11.055 6.133 1 87.44 38 GLY B N 1
ATOM 1350 C CA . GLY B 1 38 ? 8.891 12.453 5.781 1 87.44 38 GLY B CA 1
ATOM 1351 C C . GLY B 1 38 ? 7.637 13.055 6.395 1 87.44 38 GLY B C 1
ATOM 1352 O O . GLY B 1 38 ? 7.254 12.695 7.508 1 87.44 38 GLY B O 1
ATOM 1353 N N . THR B 1 39 ? 7.227 14.039 5.684 1 85.5 39 THR B N 1
ATOM 1354 C CA . THR B 1 39 ? 5.988 14.664 6.129 1 85.5 39 THR B CA 1
ATOM 1355 C C . THR B 1 39 ? 4.941 14.633 5.02 1 85.5 39 THR B C 1
ATOM 1357 O O . THR B 1 39 ? 5.277 14.508 3.842 1 85.5 39 THR B O 1
ATOM 1360 N N . VAL B 1 40 ? 3.713 14.641 5.473 1 86.12 40 VAL B N 1
ATOM 1361 C CA . VAL B 1 40 ? 2.623 14.688 4.508 1 86.12 40 VAL B CA 1
ATOM 1362 C C . VAL B 1 40 ? 1.546 15.656 4.984 1 86.12 40 VAL B C 1
ATOM 1364 O O . VAL B 1 40 ? 1.287 15.766 6.188 1 86.12 40 VAL B O 1
ATOM 1367 N N . LYS B 1 41 ? 1.069 16.266 4.012 1 84.44 41 LYS B N 1
ATOM 1368 C CA . LYS B 1 41 ? -0.012 17.203 4.305 1 84.44 41 LYS B CA 1
ATOM 1369 C C . LYS B 1 41 ? -1.361 16.5 4.34 1 84.44 41 LYS B C 1
ATOM 1371 O O . LYS B 1 41 ? -1.742 15.828 3.373 1 84.44 41 LYS B O 1
ATOM 1376 N N . VAL B 1 42 ? -2.057 16.625 5.418 1 85.19 42 VAL B N 1
ATOM 1377 C CA . VAL B 1 42 ? -3.369 16 5.582 1 85.19 42 VAL B CA 1
ATOM 1378 C C . VAL B 1 42 ? -4.445 17.094 5.621 1 85.19 42 VAL B C 1
ATOM 1380 O O . VAL B 1 42 ? -4.414 17.969 6.477 1 85.19 42 VAL B O 1
ATOM 1383 N N . PRO B 1 43 ? -5.355 16.875 4.73 1 85.38 43 PRO B N 1
ATOM 1384 C CA . PRO B 1 43 ? -6.438 17.875 4.754 1 85.38 43 PRO B CA 1
ATOM 1385 C C . PRO B 1 43 ? -7.367 17.703 5.953 1 85.38 43 PRO B C 1
ATOM 1387 O O . PRO B 1 43 ? -7.699 16.578 6.328 1 85.38 43 PRO B O 1
ATOM 1390 N N . GLY B 1 44 ? -7.59 18.812 6.605 1 83.38 44 GLY B N 1
ATOM 1391 C CA . GLY B 1 44 ? -8.547 18.812 7.699 1 83.38 44 GLY B CA 1
ATOM 1392 C C . GLY B 1 44 ? -9.758 19.688 7.43 1 83.38 44 GLY B C 1
ATOM 1393 O O . GLY B 1 44 ? -9.875 20.281 6.355 1 83.38 44 GLY B O 1
ATOM 1394 N N . ILE B 1 45 ? -10.75 19.625 8.32 1 79.44 45 ILE B N 1
ATOM 1395 C CA . ILE B 1 45 ? -11.984 20.391 8.18 1 79.44 45 ILE B CA 1
ATOM 1396 C C . ILE B 1 45 ? -11.672 21.891 8.219 1 79.44 45 ILE B C 1
ATOM 1398 O O . ILE B 1 45 ? -12.156 22.656 7.383 1 79.44 45 ILE B O 1
ATOM 1402 N N . GLU B 1 46 ? -10.859 22.25 9.18 1 78.06 46 GLU B N 1
ATOM 1403 C CA . GLU B 1 46 ? -10.547 23.672 9.328 1 78.06 46 GLU B CA 1
ATOM 1404 C C . GLU B 1 46 ? -9.25 24.031 8.617 1 78.06 46 GLU B C 1
ATOM 1406 O O . GLU B 1 46 ? -9.188 25.047 7.906 1 78.06 46 GLU B O 1
ATOM 1411 N N . GLN B 1 47 ? -8.219 23.266 8.852 1 81.62 47 GLN B N 1
ATOM 1412 C CA . GLN B 1 47 ? -6.902 23.547 8.273 1 81.62 47 GLN B CA 1
ATOM 1413 C C . GLN B 1 47 ? -6.152 22.25 7.961 1 81.62 47 GLN B C 1
ATOM 1415 O O . GLN B 1 47 ? -6.441 21.203 8.547 1 81.62 47 GLN B O 1
ATOM 1420 N N . ASP B 1 48 ? -5.281 22.422 7.027 1 82.31 48 ASP B N 1
ATOM 1421 C CA . ASP B 1 48 ? -4.395 21.297 6.734 1 82.31 48 ASP B CA 1
ATOM 1422 C C . ASP B 1 48 ? -3.402 21.078 7.875 1 82.31 48 ASP B C 1
ATOM 1424 O O . ASP B 1 48 ? -3.039 22.016 8.586 1 82.31 48 ASP B O 1
ATOM 1428 N N . THR B 1 49 ? -3.15 19.906 8.086 1 82.62 49 THR B N 1
ATOM 1429 C CA . THR B 1 49 ? -2.174 19.547 9.109 1 82.62 49 THR B CA 1
ATOM 1430 C C . THR B 1 49 ? -1.054 18.703 8.516 1 82.62 49 THR B C 1
ATOM 1432 O O . THR B 1 49 ? -1.308 17.812 7.703 1 82.62 49 THR B O 1
ATOM 1435 N N . TYR B 1 50 ? 0.209 18.984 8.914 1 82.25 50 TYR B N 1
ATOM 1436 C CA . TYR B 1 50 ? 1.351 18.188 8.484 1 82.25 50 TYR B CA 1
ATOM 1437 C C . TYR B 1 50 ? 1.702 17.141 9.516 1 82.25 50 TYR B C 1
ATOM 1439 O O . TYR B 1 50 ? 1.861 17.438 10.703 1 82.25 50 TYR B O 1
ATOM 1447 N N . ILE B 1 51 ? 1.727 15.945 9.016 1 84.19 51 ILE B N 1
ATOM 1448 C CA . ILE B 1 51 ? 2.082 14.883 9.938 1 84.19 51 ILE B CA 1
ATOM 1449 C C . ILE B 1 51 ? 3.381 14.219 9.484 1 84.19 51 ILE B C 1
ATOM 1451 O O . ILE B 1 51 ? 3.711 14.234 8.297 1 84.19 51 ILE B O 1
ATOM 1455 N N . GLN B 1 52 ? 4.035 13.633 10.492 1 86.88 52 GLN B N 1
ATOM 1456 C CA . GLN B 1 52 ? 5.285 12.922 10.219 1 86.88 52 GLN B CA 1
ATOM 1457 C C . GLN B 1 52 ? 5.023 11.461 9.883 1 86.88 52 GLN B C 1
ATOM 1459 O O . GLN B 1 52 ? 4.289 10.773 10.602 1 86.88 52 GLN B O 1
ATOM 1464 N N . ILE B 1 53 ? 5.652 11.094 8.805 1 86.81 53 ILE B N 1
ATOM 1465 C CA . ILE B 1 53 ? 5.582 9.695 8.391 1 86.81 53 ILE B CA 1
ATOM 1466 C C . ILE B 1 53 ? 6.891 8.984 8.742 1 86.81 53 ILE B C 1
ATOM 1468 O O . ILE B 1 53 ? 7.957 9.367 8.266 1 86.81 53 ILE B O 1
ATOM 1472 N N . PRO B 1 54 ? 6.797 7.992 9.57 1 89.19 54 PRO B N 1
ATOM 1473 C CA . PRO B 1 54 ? 8.008 7.23 9.883 1 89.19 54 PRO B CA 1
ATOM 1474 C C . PRO B 1 54 ? 8.523 6.426 8.688 1 89.19 54 PRO B C 1
ATOM 1476 O O . PRO B 1 54 ? 7.734 6.004 7.84 1 89.19 54 PRO B O 1
ATOM 1479 N N . PRO B 1 55 ? 9.852 6.309 8.688 1 89.81 55 PRO B N 1
ATOM 1480 C CA . PRO B 1 55 ? 10.383 5.426 7.648 1 89.81 55 PRO B CA 1
ATOM 1481 C C . PRO B 1 55 ? 9.852 3.998 7.762 1 89.81 55 PRO B C 1
ATOM 1483 O O . PRO B 1 55 ? 9.664 3.49 8.867 1 89.81 55 PRO B O 1
ATOM 1486 N N . GLY B 1 56 ? 9.547 3.445 6.633 1 91.75 56 GLY B N 1
ATOM 1487 C CA . GLY B 1 56 ? 9.07 2.072 6.625 1 91.75 56 GLY B CA 1
ATOM 1488 C C . GLY B 1 56 ? 7.57 1.963 6.832 1 91.75 56 GLY B C 1
ATOM 1489 O O . GLY B 1 56 ? 7.09 0.989 7.414 1 91.75 56 GLY B O 1
ATOM 1490 N N . THR B 1 57 ? 6.867 2.975 6.473 1 91.25 57 THR B N 1
ATOM 1491 C CA . THR B 1 57 ? 5.418 2.98 6.617 1 91.25 57 THR B CA 1
ATOM 1492 C C . THR B 1 57 ? 4.758 2.164 5.512 1 91.25 57 THR B C 1
ATOM 1494 O O . THR B 1 57 ? 4.98 2.426 4.324 1 91.25 57 THR B O 1
ATOM 1497 N N . ASP B 1 58 ? 3.977 1.2 5.926 1 92.06 58 ASP B N 1
ATOM 1498 C CA . ASP B 1 58 ? 3.25 0.375 4.961 1 92.06 58 ASP B CA 1
ATOM 1499 C C . ASP B 1 58 ? 1.999 1.092 4.461 1 92.06 58 ASP B C 1
ATOM 1501 O O . ASP B 1 58 ? 1.484 1.993 5.125 1 92.06 58 ASP B O 1
ATOM 1505 N N . SER B 1 59 ? 1.614 0.667 3.221 1 92.62 59 SER B N 1
ATOM 1506 C CA . SER B 1 59 ? 0.359 1.207 2.709 1 92.62 59 SER B CA 1
ATOM 1507 C C . SER B 1 59 ? -0.821 0.781 3.578 1 92.62 59 SER B C 1
ATOM 1509 O O . SER B 1 59 ? -0.844 -0.336 4.098 1 92.62 59 SER B O 1
ATOM 1511 N N . HIS B 1 60 ? -1.774 1.691 3.777 1 91.62 60 HIS B N 1
ATOM 1512 C CA . HIS B 1 60 ? -3.021 1.502 4.512 1 91.62 60 HIS B CA 1
ATOM 1513 C C . HIS B 1 60 ? -2.779 1.504 6.016 1 91.62 60 HIS B C 1
ATOM 1515 O O . HIS B 1 60 ? -3.562 0.931 6.777 1 91.62 60 HIS B O 1
ATOM 1521 N N . THR B 1 61 ? -1.627 2.037 6.324 1 89.25 61 THR B N 1
ATOM 1522 C CA . THR B 1 61 ? -1.406 2.34 7.734 1 89.25 61 THR B CA 1
ATOM 1523 C C . THR B 1 61 ? -2.371 3.422 8.211 1 89.25 61 THR B C 1
ATOM 1525 O O . THR B 1 61 ? -2.605 4.406 7.508 1 89.25 61 THR B O 1
ATOM 1528 N N . ARG B 1 62 ? -2.916 3.174 9.375 1 90.75 62 ARG B N 1
ATOM 1529 C CA . ARG B 1 62 ? -3.895 4.117 9.898 1 90.75 62 ARG B CA 1
ATOM 1530 C C . ARG B 1 62 ? -3.287 4.984 11 1 90.75 62 ARG B C 1
ATOM 1532 O O . ARG B 1 62 ? -2.564 4.48 11.859 1 90.75 62 ARG B O 1
ATOM 1539 N N . MET B 1 63 ? -3.547 6.211 10.883 1 89.75 63 MET B N 1
ATOM 1540 C CA . MET B 1 63 ? -3.094 7.18 11.875 1 89.75 63 MET B CA 1
ATOM 1541 C C . MET B 1 63 ? -4.262 8 12.406 1 89.75 63 MET B C 1
ATOM 1543 O O . MET B 1 63 ? -5.254 8.203 11.703 1 89.75 63 MET B O 1
ATOM 1547 N N . ARG B 1 64 ? -4.09 8.422 13.602 1 90.75 64 ARG B N 1
ATOM 1548 C CA . ARG B 1 64 ? -5.164 9.188 14.227 1 90.75 64 ARG B CA 1
ATOM 1549 C C . ARG B 1 64 ? -4.664 10.555 14.695 1 90.75 64 ARG B C 1
ATOM 1551 O O . ARG B 1 64 ? -3.6 10.648 15.312 1 90.75 64 ARG B O 1
ATOM 1558 N N . LEU B 1 65 ? -5.445 11.594 14.398 1 87.44 65 LEU B N 1
ATOM 1559 C CA . LEU B 1 65 ? -5.23 12.93 14.938 1 87.44 65 LEU B CA 1
ATOM 1560 C C . LEU B 1 65 ? -6.309 13.281 15.953 1 87.44 65 LEU B C 1
ATOM 1562 O O . LEU B 1 65 ? -7.457 13.539 15.586 1 87.44 65 LEU B O 1
ATOM 1566 N N . THR B 1 66 ? -5.863 13.336 17.141 1 88.5 66 THR B N 1
ATOM 1567 C CA . THR B 1 66 ? -6.797 13.547 18.25 1 88.5 66 THR B CA 1
ATOM 1568 C C . THR B 1 66 ? -7.367 14.961 18.203 1 88.5 66 THR B C 1
ATOM 1570 O O . THR B 1 66 ? -6.621 15.938 18.047 1 88.5 66 THR B O 1
ATOM 1573 N N . GLY B 1 67 ? -8.633 15.094 18.266 1 86.38 67 GLY B N 1
ATOM 1574 C CA . GLY B 1 67 ? -9.289 16.375 18.406 1 86.38 67 GLY B CA 1
ATOM 1575 C C . GLY B 1 67 ? -9.438 17.125 17.094 1 86.38 67 GLY B C 1
ATOM 1576 O O . GLY B 1 67 ? -9.781 18.312 17.078 1 86.38 67 GLY B O 1
ATOM 1577 N N . LYS B 1 68 ? -9.18 16.5 16.062 1 87 68 LYS B N 1
ATOM 1578 C CA . LYS B 1 68 ? -9.203 17.188 14.773 1 87 68 LYS B CA 1
ATOM 1579 C C . LYS B 1 68 ? -10.445 16.812 13.969 1 87 68 LYS B C 1
ATOM 1581 O O . LYS B 1 68 ? -10.5 17.031 12.758 1 87 68 LYS B O 1
ATOM 1586 N N . GLY B 1 69 ? -11.367 16.281 14.664 1 87.94 69 GLY B N 1
ATOM 1587 C CA . GLY B 1 69 ? -12.664 15.992 14.078 1 87.94 69 GLY B CA 1
ATOM 1588 C C . GLY B 1 69 ? -13.664 17.125 14.227 1 87.94 69 GLY B C 1
ATOM 1589 O O . GLY B 1 69 ? -13.281 18.297 14.188 1 87.94 69 GLY B O 1
ATOM 1590 N N . ILE B 1 70 ? -14.938 16.781 14.305 1 88.94 70 ILE B N 1
ATOM 1591 C CA . ILE B 1 70 ? -16.031 17.75 14.336 1 88.94 70 ILE B CA 1
ATOM 1592 C C . ILE B 1 70 ? -16.312 18.156 15.781 1 88.94 70 ILE B C 1
ATOM 1594 O O . ILE B 1 70 ? -16.312 17.312 16.688 1 88.94 70 ILE B O 1
ATOM 1598 N N . LYS B 1 71 ? -16.578 19.422 15.891 1 87.31 71 LYS B N 1
ATOM 1599 C CA . LYS B 1 71 ? -16.922 19.953 17.203 1 87.31 71 LYS B CA 1
ATOM 1600 C C . LYS B 1 71 ? -18.234 19.328 17.719 1 87.31 71 LYS B C 1
ATOM 1602 O O . LYS B 1 71 ? -19.203 19.219 16.969 1 87.31 71 LYS B O 1
ATOM 1607 N N . LYS B 1 72 ? -18.078 18.906 19.016 1 84.94 72 LYS B N 1
ATOM 1608 C CA . LYS B 1 72 ? -19.281 18.344 19.641 1 84.94 72 LYS B CA 1
ATOM 1609 C C . LYS B 1 72 ? -20.203 19.469 20.125 1 84.94 72 LYS B C 1
ATOM 1611 O O . LYS B 1 72 ? -19.75 20.5 20.609 1 84.94 72 LYS B O 1
ATOM 1616 N N . LEU B 1 73 ? -21.422 19.453 19.766 1 78.12 73 LEU B N 1
ATOM 1617 C CA . LEU B 1 73 ? -22.391 20.484 20.109 1 78.12 73 LEU B CA 1
ATOM 1618 C C . LEU B 1 73 ? -22.609 20.531 21.609 1 78.12 73 LEU B C 1
ATOM 1620 O O . LEU B 1 73 ? -22.656 21.609 22.203 1 78.12 73 LEU B O 1
ATOM 1624 N N . ASP B 1 74 ? -22.812 19.375 22.234 1 76.5 74 ASP B N 1
ATOM 1625 C CA . ASP B 1 74 ? -23.297 19.391 23.609 1 76.5 74 ASP B CA 1
ATOM 1626 C C . ASP B 1 74 ? -22.141 19.297 24.594 1 76.5 74 ASP B C 1
ATOM 1628 O O . ASP B 1 74 ? -22.344 19.359 25.812 1 76.5 74 ASP B O 1
ATOM 1632 N N . TYR B 1 75 ? -21.062 18.969 24.203 1 69.56 75 TYR B N 1
ATOM 1633 C CA . TYR B 1 75 ? -19.953 18.781 25.141 1 69.56 75 TYR B CA 1
ATOM 1634 C C . TYR B 1 75 ? -18.672 19.391 24.578 1 69.56 75 TYR B C 1
ATOM 1636 O O . TYR B 1 75 ? -18.609 19.766 23.406 1 69.56 75 TYR B O 1
ATOM 1644 N N . ALA B 1 76 ? -17.828 19.75 25.562 1 78.06 76 ALA B N 1
ATOM 1645 C CA . ALA B 1 76 ? -16.5 20.25 25.219 1 78.06 76 ALA B CA 1
ATOM 1646 C C . ALA B 1 76 ? -15.703 19.203 24.453 1 78.06 76 ALA B C 1
ATOM 1648 O O . ALA B 1 76 ? -15.75 18.016 24.781 1 78.06 76 ALA B O 1
ATOM 1649 N N . GLY B 1 77 ? -15.344 19.516 23.297 1 82.19 77 GLY B N 1
ATOM 1650 C CA . GLY B 1 77 ? -14.375 18.641 22.656 1 82.19 77 GLY B CA 1
ATOM 1651 C C . GLY B 1 77 ? -14.633 18.438 21.172 1 82.19 77 GLY B C 1
ATOM 1652 O O . GLY B 1 77 ? -15.617 18.953 20.641 1 82.19 77 GLY B O 1
ATOM 1653 N N . HIS B 1 78 ? -13.805 18 20.562 1 88.12 78 HIS B N 1
ATOM 1654 C CA . HIS B 1 78 ? -13.852 17.641 19.141 1 88.12 78 HIS B CA 1
ATOM 1655 C C . HIS B 1 78 ? -13.719 16.141 18.953 1 88.12 78 HIS B C 1
ATOM 1657 O O . HIS B 1 78 ? -13.227 15.438 19.828 1 88.12 78 HIS B O 1
ATOM 1663 N N . GLY B 1 79 ? -14.312 15.586 17.844 1 90.44 79 GLY B N 1
ATOM 1664 C CA . GLY B 1 79 ? -13.945 14.234 17.453 1 90.44 79 GLY B CA 1
ATOM 1665 C C . GLY B 1 79 ? -12.523 14.125 16.938 1 90.44 79 GLY B C 1
ATOM 1666 O O . GLY B 1 79 ? -11.734 15.055 17.078 1 90.44 79 GLY B O 1
ATOM 1667 N N . ASP B 1 80 ? -12.211 12.922 16.422 1 91.44 80 ASP B N 1
ATOM 1668 C CA . ASP B 1 80 ? -10.859 12.688 15.93 1 91.44 80 ASP B CA 1
ATOM 1669 C C . ASP B 1 80 ? -10.852 12.508 14.414 1 91.44 80 ASP B C 1
ATOM 1671 O O . ASP B 1 80 ? -11.906 12.312 13.805 1 91.44 80 ASP B O 1
ATOM 1675 N N . GLN B 1 81 ? -9.742 12.75 13.883 1 89.38 81 GLN B N 1
ATOM 1676 C CA . GLN B 1 81 ? -9.523 12.484 12.469 1 89.38 81 GLN B CA 1
ATOM 1677 C C . GLN B 1 81 ? -8.688 11.219 12.273 1 89.38 81 GLN B C 1
ATOM 1679 O O . GLN B 1 81 ? -7.613 11.086 12.859 1 89.38 81 GLN B O 1
ATOM 1684 N N . TYR B 1 82 ? -9.25 10.305 11.57 1 91.81 82 TYR B N 1
ATOM 1685 C CA . TYR B 1 82 ? -8.555 9.07 11.227 1 91.81 82 TYR B CA 1
ATOM 1686 C C . TYR B 1 82 ? -8.047 9.109 9.789 1 91.81 82 TYR B C 1
ATOM 1688 O O . TYR B 1 82 ? -8.828 9.336 8.859 1 91.81 82 TYR B O 1
ATOM 1696 N N . ILE B 1 83 ? -6.746 8.891 9.664 1 90.56 83 ILE B N 1
ATOM 1697 C CA . ILE B 1 83 ? -6.109 9.016 8.352 1 90.56 83 ILE B CA 1
ATOM 1698 C C . ILE B 1 83 ? -5.629 7.641 7.883 1 90.56 83 ILE B C 1
ATOM 1700 O O . ILE B 1 83 ? -4.977 6.914 8.633 1 90.56 83 ILE B O 1
ATOM 1704 N N . ASN B 1 84 ? -6.059 7.25 6.707 1 92.5 84 ASN B N 1
ATOM 1705 C CA . ASN B 1 84 ? -5.539 6.062 6.035 1 92.5 84 ASN B CA 1
ATOM 1706 C C . ASN B 1 84 ? -4.453 6.422 5.027 1 92.5 84 ASN B C 1
ATOM 1708 O O . ASN B 1 84 ? -4.727 7.07 4.016 1 92.5 84 ASN B O 1
ATOM 1712 N N . ILE B 1 85 ? -3.232 5.973 5.316 1 91.06 85 ILE B N 1
ATOM 1713 C CA . ILE B 1 85 ? -2.104 6.305 4.457 1 91.06 85 ILE B CA 1
ATOM 1714 C C . ILE B 1 85 ? -2.041 5.324 3.287 1 91.06 85 ILE B C 1
ATOM 1716 O O . ILE B 1 85 ? -2.043 4.105 3.488 1 91.06 85 ILE B O 1
ATOM 1720 N N . LYS B 1 86 ? -2.055 5.875 2.105 1 92 86 LYS B N 1
ATOM 1721 C CA . LYS B 1 86 ? -1.952 5.055 0.902 1 92 86 LYS B CA 1
ATOM 1722 C C . LYS B 1 86 ? -0.669 5.363 0.135 1 92 86 LYS B C 1
ATOM 1724 O O . LYS B 1 86 ? -0.426 6.508 -0.246 1 92 86 LYS B O 1
ATOM 1729 N N . VAL B 1 87 ? 0.141 4.352 -0.036 1 91.88 87 VAL B N 1
ATOM 1730 C CA . VAL B 1 87 ? 1.355 4.527 -0.826 1 91.88 87 VAL B CA 1
ATOM 1731 C C . VAL B 1 87 ? 1.021 4.441 -2.312 1 91.88 87 VAL B C 1
ATOM 1733 O O . VAL B 1 87 ? 0.467 3.443 -2.777 1 91.88 87 VAL B O 1
ATOM 1736 N N . GLN B 1 88 ? 1.337 5.465 -2.949 1 89.94 88 GLN B N 1
ATOM 1737 C CA . GLN B 1 88 ? 1.059 5.5 -4.383 1 89.94 88 GLN B CA 1
ATOM 1738 C C . GLN B 1 88 ? 2.246 4.977 -5.184 1 89.94 88 GLN B C 1
ATOM 1740 O O . GLN B 1 88 ? 3.324 5.574 -5.168 1 89.94 88 GLN B O 1
ATOM 1745 N N . VAL B 1 89 ? 2.041 3.932 -5.918 1 91.56 89 VAL B N 1
ATOM 1746 C CA . VAL B 1 89 ? 3.066 3.359 -6.789 1 91.56 89 VAL B CA 1
ATOM 1747 C C . VAL B 1 89 ? 3.014 4.031 -8.156 1 91.56 89 VAL B C 1
ATOM 1749 O O . VAL B 1 89 ? 1.949 4.121 -8.773 1 91.56 89 VAL B O 1
ATOM 1752 N N . PRO B 1 90 ? 4.086 4.562 -8.586 1 89.06 90 PRO B N 1
ATOM 1753 C CA . PRO B 1 90 ? 4.102 5.207 -9.898 1 89.06 90 PRO B CA 1
ATOM 1754 C C . PRO B 1 90 ? 3.732 4.254 -11.031 1 89.06 90 PRO B C 1
ATOM 1756 O O . PRO B 1 90 ? 4.223 3.121 -11.07 1 89.06 90 PRO B O 1
ATOM 1759 N N . LYS B 1 91 ? 2.939 4.699 -11.898 1 85.75 91 LYS B N 1
ATOM 1760 C CA . LYS B 1 91 ? 2.457 3.867 -12.992 1 85.75 91 LYS B CA 1
ATOM 1761 C C . LYS B 1 91 ? 3.338 4.02 -14.227 1 85.75 91 LYS B C 1
ATOM 1763 O O . LYS B 1 91 ? 3.418 3.109 -15.055 1 85.75 91 LYS B O 1
ATOM 1768 N N . ARG B 1 92 ? 3.967 5.172 -14.398 1 87.75 92 ARG B N 1
ATOM 1769 C CA . ARG B 1 92 ? 4.875 5.422 -15.508 1 87.75 92 ARG B CA 1
ATOM 1770 C C . ARG B 1 92 ? 6.266 5.797 -15.008 1 87.75 92 ARG B C 1
ATOM 1772 O O . ARG B 1 92 ? 6.402 6.617 -14.102 1 87.75 92 ARG B O 1
ATOM 1779 N N . LEU B 1 93 ? 7.195 5.086 -15.594 1 87.62 93 LEU B N 1
ATOM 1780 C CA . LEU B 1 93 ? 8.578 5.34 -15.188 1 87.62 93 LEU B CA 1
ATOM 1781 C C . LEU B 1 93 ? 9.406 5.836 -16.375 1 87.62 93 LEU B C 1
ATOM 1783 O O . LEU B 1 93 ? 9.234 5.367 -17.5 1 87.62 93 LEU B O 1
ATOM 1787 N N . ASN B 1 94 ? 10.086 6.891 -16.109 1 86.62 94 ASN B N 1
ATOM 1788 C CA . ASN B 1 94 ? 11.094 7.273 -17.094 1 86.62 94 ASN B CA 1
ATOM 1789 C C . ASN B 1 94 ? 12.312 6.363 -17.031 1 86.62 94 ASN B C 1
ATOM 1791 O O . ASN B 1 94 ? 12.391 5.469 -16.188 1 86.62 94 ASN B O 1
ATOM 1795 N N . GLU B 1 95 ? 13.242 6.5 -17.984 1 85.31 95 GLU B N 1
ATOM 1796 C CA . GLU B 1 95 ? 14.406 5.621 -18.094 1 85.31 95 GLU B CA 1
ATOM 1797 C C . GLU B 1 95 ? 15.258 5.676 -16.828 1 85.31 95 GLU B C 1
ATOM 1799 O O . GLU B 1 95 ? 15.742 4.648 -16.359 1 85.31 95 GLU B O 1
ATOM 1804 N N . LYS B 1 96 ? 15.438 6.848 -16.328 1 85.94 96 LYS B N 1
ATOM 1805 C CA . LYS B 1 96 ? 16.234 7.008 -15.125 1 85.94 96 LYS B CA 1
ATOM 1806 C C . LYS B 1 96 ? 15.578 6.32 -13.93 1 85.94 96 LYS B C 1
ATOM 1808 O O . LYS B 1 96 ? 16.25 5.637 -13.156 1 85.94 96 LYS B O 1
ATOM 1813 N N . GLN B 1 97 ? 14.32 6.496 -13.797 1 88.19 97 GLN B N 1
ATOM 1814 C CA . GLN B 1 97 ? 13.562 5.875 -12.711 1 88.19 97 GLN B CA 1
ATOM 1815 C C . GLN B 1 97 ? 13.609 4.352 -12.812 1 88.19 97 GLN B C 1
ATOM 1817 O O . GLN B 1 97 ? 13.766 3.662 -11.805 1 88.19 97 GLN B O 1
ATOM 1822 N N . LYS B 1 98 ? 13.469 3.912 -14.008 1 87.56 98 LYS B N 1
ATOM 1823 C CA . LYS B 1 98 ? 13.523 2.471 -14.234 1 87.56 98 LYS B CA 1
ATOM 1824 C C . LYS B 1 98 ? 14.875 1.902 -13.828 1 87.56 98 LYS B C 1
ATOM 1826 O O . LYS B 1 98 ? 14.953 0.865 -13.164 1 87.56 98 LYS B O 1
ATOM 1831 N N . ALA B 1 99 ? 15.914 2.57 -14.242 1 86.75 99 ALA B N 1
ATOM 1832 C CA . ALA B 1 99 ? 17.266 2.123 -13.914 1 86.75 99 ALA B CA 1
ATOM 1833 C C . ALA B 1 99 ? 17.484 2.1 -12.406 1 86.75 99 ALA B C 1
ATOM 1835 O O . ALA B 1 99 ? 18.078 1.155 -11.875 1 86.75 99 ALA B O 1
ATOM 1836 N N . LEU B 1 100 ? 17.047 3.117 -11.773 1 87.06 100 LEU B N 1
ATOM 1837 C CA . LEU B 1 100 ? 17.188 3.195 -10.328 1 87.06 100 LEU B CA 1
ATOM 1838 C C . LEU B 1 100 ? 16.438 2.049 -9.641 1 87.06 100 LEU B C 1
ATOM 1840 O O . LEU B 1 100 ? 16.953 1.451 -8.695 1 87.06 100 LEU B O 1
ATOM 1844 N N . MET B 1 101 ? 15.25 1.759 -10.156 1 88.94 101 MET B N 1
ATOM 1845 C CA . MET B 1 101 ? 14.445 0.712 -9.531 1 88.94 101 MET B CA 1
ATOM 1846 C C . MET B 1 101 ? 15.039 -0.666 -9.797 1 88.94 101 MET B C 1
ATOM 1848 O O . MET B 1 101 ? 14.961 -1.56 -8.953 1 88.94 101 MET B O 1
ATOM 1852 N N . LEU B 1 102 ? 15.617 -0.82 -10.922 1 85.31 102 LEU B N 1
ATOM 1853 C CA . LEU B 1 102 ? 16.297 -2.072 -11.219 1 85.31 102 LEU B CA 1
ATOM 1854 C C . LEU B 1 102 ? 17.469 -2.295 -10.258 1 85.31 102 LEU B C 1
ATOM 1856 O O . LEU B 1 102 ? 17.672 -3.408 -9.773 1 85.31 102 LEU B O 1
ATOM 1860 N N . ALA B 1 103 ? 18.156 -1.237 -10.031 1 85.44 103 ALA B N 1
ATOM 1861 C CA . ALA B 1 103 ? 19.234 -1.319 -9.062 1 85.44 103 ALA B CA 1
ATOM 1862 C C . ALA B 1 103 ? 18.703 -1.644 -7.668 1 85.44 103 ALA B C 1
ATOM 1864 O O . ALA B 1 103 ? 19.297 -2.436 -6.938 1 85.44 103 ALA B O 1
ATOM 1865 N N . TRP B 1 104 ? 17.625 -1.056 -7.363 1 87.81 104 TRP B N 1
ATOM 1866 C CA . TRP B 1 104 ? 16.953 -1.321 -6.098 1 87.81 104 TRP B CA 1
ATOM 1867 C C . TRP B 1 104 ? 16.531 -2.785 -6 1 87.81 104 TRP B C 1
ATOM 1869 O O . TRP B 1 104 ? 16.719 -3.424 -4.961 1 87.81 104 TRP B O 1
ATOM 1879 N N . ALA B 1 105 ? 15.992 -3.316 -7.066 1 85.62 105 ALA B N 1
ATOM 1880 C CA . ALA B 1 105 ? 15.5 -4.688 -7.113 1 85.62 105 ALA B CA 1
ATOM 1881 C C . ALA B 1 105 ? 16.625 -5.688 -6.844 1 85.62 105 ALA B C 1
ATOM 1883 O O . ALA B 1 105 ? 16.391 -6.746 -6.258 1 85.62 105 ALA B O 1
ATOM 1884 N N . GLU B 1 106 ? 17.75 -5.359 -7.258 1 82.44 106 GLU B N 1
ATOM 1885 C CA . GLU B 1 106 ? 18.906 -6.238 -7.074 1 82.44 106 GLU B CA 1
ATOM 1886 C C . GLU B 1 106 ? 19.328 -6.305 -5.609 1 82.44 106 GLU B C 1
ATOM 1888 O O . GLU B 1 106 ? 19.875 -7.309 -5.16 1 82.44 106 GLU B O 1
ATOM 1893 N N . LEU B 1 107 ? 19.047 -5.254 -4.914 1 80.75 107 LEU B N 1
ATOM 1894 C CA . LEU B 1 107 ? 19.453 -5.172 -3.518 1 80.75 107 LEU B CA 1
ATOM 1895 C C . LEU B 1 107 ? 18.359 -5.688 -2.598 1 80.75 107 LEU B C 1
ATOM 1897 O O . LEU B 1 107 ? 18.609 -5.996 -1.43 1 80.75 107 LEU B O 1
ATOM 1901 N N 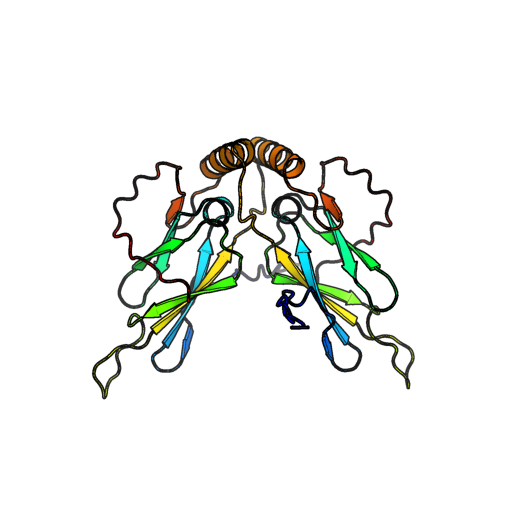. GLU B 1 108 ? 17.156 -5.652 -3.109 1 76.25 108 GLU B N 1
ATOM 1902 C CA . GLU B 1 108 ? 16.016 -6.082 -2.305 1 76.25 108 GLU B CA 1
ATOM 1903 C C . GLU B 1 108 ? 15.891 -7.605 -2.289 1 76.25 108 GLU B C 1
ATOM 1905 O O . GLU B 1 108 ? 16 -8.25 -3.332 1 76.25 108 GLU B O 1
ATOM 1910 N N . PRO B 1 109 ? 15.969 -8.094 -1.07 1 66.69 109 PRO B N 1
ATOM 1911 C CA . PRO B 1 109 ? 15.758 -9.547 -1.059 1 66.69 109 PRO B CA 1
ATOM 1912 C C . PRO B 1 109 ? 14.477 -9.961 -1.774 1 66.69 109 PRO B C 1
ATOM 1914 O O . PRO B 1 109 ? 13.461 -9.266 -1.69 1 66.69 109 PRO B O 1
ATOM 1917 N N . THR B 1 110 ? 14.742 -10.578 -2.936 1 59.91 110 THR B N 1
ATOM 1918 C CA . THR B 1 110 ? 13.602 -11.047 -3.713 1 59.91 110 THR B CA 1
ATOM 1919 C C . THR B 1 110 ? 12.617 -11.797 -2.824 1 59.91 110 THR B C 1
ATOM 1921 O O . THR B 1 110 ? 13 -12.719 -2.098 1 59.91 110 THR B O 1
ATOM 1924 N N . LEU B 1 111 ? 11.602 -11.07 -2.551 1 65.19 111 LEU B N 1
ATOM 1925 C CA . LEU B 1 111 ? 10.586 -11.906 -1.915 1 65.19 111 LEU B CA 1
ATOM 1926 C C . LEU B 1 111 ? 10.117 -13 -2.861 1 65.19 111 LEU B C 1
ATOM 1928 O O . LEU B 1 111 ? 10.727 -13.227 -3.91 1 65.19 111 LEU B O 1
ATOM 1932 N N . ASN B 1 112 ? 8.875 -13.625 -2.697 1 69.06 112 ASN B N 1
ATOM 1933 C CA . ASN B 1 112 ? 8.25 -14.75 -3.385 1 69.06 112 ASN B CA 1
ATOM 1934 C C . ASN B 1 112 ? 7.922 -14.406 -4.836 1 69.06 112 ASN B C 1
ATOM 1936 O O . ASN B 1 112 ? 7.008 -13.625 -5.102 1 69.06 112 ASN B O 1
ATOM 1940 N N . GLY B 1 113 ? 8.961 -14.719 -5.805 1 76.31 113 GLY B N 1
ATOM 1941 C CA . GLY B 1 113 ? 8.672 -14.508 -7.211 1 76.31 113 GLY B CA 1
ATOM 1942 C C . GLY B 1 113 ? 9.797 -13.836 -7.965 1 76.31 113 GLY B C 1
ATOM 1943 O O . GLY B 1 113 ? 10.977 -14.039 -7.648 1 76.31 113 GLY B O 1
ATOM 1944 N N . THR B 1 114 ? 9.477 -13.219 -9.133 1 79.06 114 THR B N 1
ATOM 1945 C CA . THR B 1 114 ? 10.453 -12.562 -9.992 1 79.06 114 THR B CA 1
ATOM 1946 C C . THR B 1 114 ? 10.086 -11.094 -10.195 1 79.06 114 THR B C 1
ATOM 1948 O O . THR B 1 114 ? 8.977 -10.672 -9.859 1 79.06 114 THR B O 1
ATOM 1951 N N . VAL B 1 115 ? 11.141 -10.281 -10.539 1 81.69 115 VAL B N 1
ATOM 1952 C CA . VAL B 1 115 ? 10.938 -8.891 -10.922 1 81.69 115 VAL B CA 1
ATOM 1953 C C . VAL B 1 115 ? 11.234 -8.719 -12.414 1 81.69 115 VAL B C 1
ATOM 1955 O O . VAL B 1 115 ? 12.227 -9.242 -12.914 1 81.69 115 VAL B O 1
ATOM 1958 N N . ASN B 1 116 ? 10.328 -8.016 -12.992 1 79.5 116 ASN B N 1
ATOM 1959 C CA . ASN B 1 116 ? 10.547 -7.781 -14.414 1 79.5 116 ASN B CA 1
ATOM 1960 C C . ASN B 1 116 ? 11.898 -7.105 -14.664 1 79.5 116 ASN B C 1
ATOM 1962 O O . ASN B 1 116 ? 12.281 -6.191 -13.938 1 79.5 116 ASN B O 1
ATOM 1966 N N . GLU B 1 117 ? 12.531 -7.523 -15.727 1 67.06 117 GLU B N 1
ATOM 1967 C CA . GLU B 1 117 ? 13.781 -6.953 -16.203 1 67.06 117 GLU B CA 1
ATOM 1968 C C . GLU B 1 117 ? 14.945 -7.301 -15.281 1 67.06 117 GLU B C 1
ATOM 1970 O O . GLU B 1 117 ? 16.062 -6.797 -15.453 1 67.06 117 GLU B O 1
ATOM 1975 N N . VAL B 1 118 ? 14.547 -7.73 -14.148 1 59.81 118 VAL B N 1
ATOM 1976 C CA . VAL B 1 118 ? 15.633 -8.297 -13.352 1 59.81 118 VAL B CA 1
ATOM 1977 C C . VAL B 1 118 ? 15.711 -9.805 -13.586 1 59.81 118 VAL B C 1
ATOM 1979 O O . VAL B 1 118 ? 14.68 -10.477 -13.68 1 59.81 118 VAL B O 1
ATOM 1982 N N . LYS B 1 119 ? 16.547 -10.328 -14.398 1 50.81 119 LYS B N 1
ATOM 1983 C CA . LYS B 1 119 ? 16.797 -11.711 -14.797 1 50.81 119 LYS B CA 1
ATOM 1984 C C . LYS B 1 119 ? 16.453 -12.68 -13.672 1 50.81 119 LYS B C 1
ATOM 1986 O O . LYS B 1 119 ? 17.281 -12.977 -12.82 1 50.81 119 LYS B O 1
ATOM 1991 N N . ALA B 1 120 ? 15.57 -12.438 -12.852 1 47.88 120 ALA B N 1
ATOM 1992 C CA . ALA B 1 120 ? 15.508 -13.703 -12.133 1 47.88 120 ALA B CA 1
ATOM 1993 C C . ALA B 1 120 ? 14.922 -14.805 -13.008 1 47.88 120 ALA B C 1
ATOM 1995 O O . ALA B 1 120 ? 13.961 -14.57 -13.75 1 47.88 120 ALA B O 1
ATOM 1996 N N . THR B 1 121 ? 15.711 -15.68 -13.555 1 37.34 121 THR B N 1
ATOM 1997 C CA . THR B 1 121 ? 15.523 -16.938 -14.273 1 37.34 121 THR B CA 1
ATOM 1998 C C . THR B 1 121 ? 14.375 -17.734 -13.664 1 37.34 121 THR B C 1
ATOM 2000 O O . THR B 1 121 ? 14.602 -18.594 -12.797 1 37.34 121 THR B O 1
ATOM 2003 N N . VAL B 1 122 ? 13.32 -17.078 -13.164 1 37.34 122 VAL B N 1
ATOM 2004 C CA . VAL B 1 122 ? 12.492 -18.188 -12.695 1 37.34 122 VAL B CA 1
ATOM 2005 C C . VAL B 1 122 ? 11.828 -18.875 -13.891 1 37.34 122 VAL B C 1
ATOM 2007 O O . VAL B 1 122 ? 11.25 -18.219 -14.75 1 37.34 122 VAL B O 1
ATOM 2010 N N . ASP B 1 123 ? 12.078 -19.938 -14.242 1 34.16 123 ASP B N 1
ATOM 2011 C CA . ASP B 1 123 ? 11.555 -20.984 -15.125 1 34.16 123 ASP B CA 1
ATOM 2012 C C . ASP B 1 123 ? 10.055 -21.172 -14.922 1 34.16 123 ASP B C 1
ATOM 2014 O O . ASP B 1 123 ? 9.477 -22.125 -15.422 1 34.16 123 ASP B O 1
ATOM 2018 N N . GLY B 1 124 ? 9.367 -20.547 -13.836 1 35 124 GLY B N 1
ATOM 2019 C CA . GLY B 1 124 ? 8.086 -21.203 -13.648 1 35 124 GLY B CA 1
ATOM 2020 C C . GLY B 1 124 ? 7.008 -20.703 -14.594 1 35 124 GLY B C 1
ATOM 2021 O O . GLY B 1 124 ? 7.16 -19.641 -15.211 1 35 124 GLY B O 1
ATOM 2022 N N . LEU B 1 125 ? 5.777 -21.359 -14.742 1 31.38 125 LEU B N 1
ATOM 2023 C CA . LEU B 1 125 ? 4.562 -21.281 -15.547 1 31.38 125 LEU B CA 1
ATOM 2024 C C . LEU B 1 125 ? 3.85 -19.953 -15.328 1 31.38 125 LEU B C 1
ATOM 2026 O O . LEU B 1 125 ? 3.449 -19.641 -14.211 1 31.38 125 LEU B O 1
ATOM 2030 N N . PHE B 1 126 ? 4.109 -18.953 -16.125 1 36.94 126 PHE B N 1
ATOM 2031 C CA . PHE B 1 126 ? 3.541 -17.625 -16.266 1 36.94 126 PHE B CA 1
ATOM 2032 C C . PHE B 1 126 ? 2.041 -17.688 -16.516 1 36.94 126 PHE B C 1
ATOM 2034 O O . PHE B 1 126 ? 1.593 -18.375 -17.438 1 36.94 126 PHE B O 1
ATOM 2041 N N . PHE B 1 127 ? 1.18 -17.766 -15.492 1 31.58 127 PHE B N 1
ATOM 2042 C CA . PHE B 1 127 ? -0.227 -17.703 -15.867 1 31.58 127 PHE B CA 1
ATOM 2043 C C . PHE B 1 127 ? -0.678 -16.25 -16.016 1 31.58 127 PHE B C 1
ATOM 2045 O O . PHE B 1 127 ? -0.183 -15.367 -15.312 1 31.58 127 PHE B O 1
ATOM 2052 N N . SER B 1 128 ? -1.187 -15.789 -17.109 1 28.66 128 SER B N 1
ATOM 2053 C CA . SER B 1 128 ? -1.773 -14.555 -17.609 1 28.66 128 SER B CA 1
ATOM 2054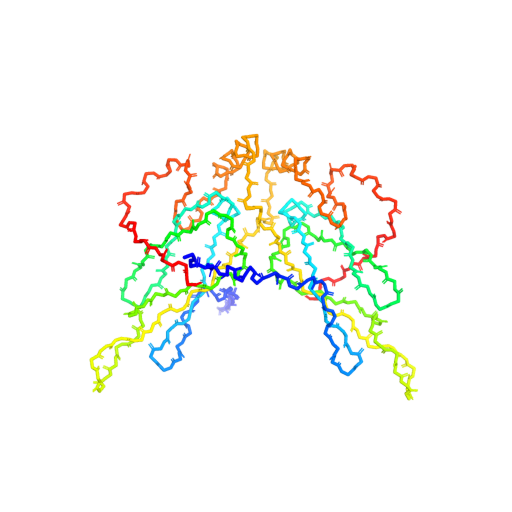 C C . SER B 1 128 ? -2.898 -14.07 -16.703 1 28.66 128 SER B C 1
ATOM 2056 O O . SER B 1 128 ? -3.826 -14.82 -16.406 1 28.66 128 SER B O 1
ATOM 2058 N N . ILE B 1 129 ? -2.648 -13.328 -15.688 1 31.31 129 ILE B N 1
ATOM 2059 C CA . ILE B 1 129 ? -3.748 -12.875 -14.844 1 31.31 129 ILE B CA 1
ATOM 2060 C C . ILE B 1 129 ? -4.441 -11.68 -15.484 1 31.31 129 ILE B C 1
ATOM 2062 O O . ILE B 1 129 ? -3.779 -10.773 -15.992 1 31.31 129 ILE B O 1
ATOM 2066 N N . VAL B 1 130 ? -5.707 -11.797 -15.891 1 27.39 130 VAL B N 1
ATOM 2067 C CA . VAL B 1 130 ? -6.605 -10.797 -16.453 1 27.39 130 VAL B CA 1
ATOM 2068 C C . VAL B 1 130 ? -7.105 -9.859 -15.359 1 27.39 130 VAL B C 1
ATOM 2070 O O . VAL B 1 130 ? -7.578 -10.312 -14.32 1 27.39 130 VAL B O 1
ATOM 2073 N N . LEU B 1 131 ? -6.645 -8.711 -15.266 1 29.41 131 LEU B N 1
ATOM 2074 C CA . LEU B 1 131 ? -7.121 -7.621 -14.414 1 29.41 131 LEU B CA 1
ATOM 2075 C C . LEU B 1 131 ? -8.617 -7.391 -14.609 1 29.41 131 LEU B C 1
ATOM 2077 O O . LEU B 1 131 ? -9.094 -7.32 -15.742 1 29.41 131 LEU B O 1
ATOM 2081 N N . LEU B 1 132 ? -9.445 -7.828 -13.641 1 26.75 132 LEU B N 1
ATOM 2082 C CA . LEU B 1 132 ? -10.852 -7.492 -13.828 1 26.75 132 LEU B CA 1
ATOM 2083 C C . LEU B 1 132 ? -11.094 -6.008 -13.578 1 26.75 132 LEU B C 1
ATOM 2085 O O . LEU B 1 132 ? -10.406 -5.395 -12.75 1 26.75 132 LEU B O 1
#

Organism: Anisakis simplex (NCBI:txid6269)

pLDDT: mean 74.34, std 22.49, range [21.14, 92.94]